Protein AF-0000000065790199 (afdb_homodimer)

Solvent-accessible surface area (backbone atoms only — not comparable to full-atom values): 12078 Å² total; per-residue (Å²): 129,75,74,82,76,58,43,48,29,34,40,36,38,31,36,42,39,88,65,85,59,29,65,57,36,43,66,73,31,39,67,58,31,49,60,68,44,41,62,39,41,74,71,59,31,42,31,28,31,32,42,24,28,78,48,59,64,80,76,82,53,80,63,51,73,46,28,37,37,37,30,30,56,42,58,62,87,40,52,64,60,51,52,52,52,52,63,67,30,41,44,43,72,59,47,22,39,27,73,92,65,46,43,78,43,34,27,33,42,73,42,35,52,52,112,129,78,75,82,78,59,42,47,29,35,41,36,39,32,36,42,40,88,64,85,60,27,66,55,36,43,64,72,31,39,67,57,31,50,59,69,46,43,63,40,42,75,70,58,31,42,32,28,32,30,43,24,28,78,49,59,63,80,78,79,55,80,62,51,73,48,30,36,39,36,30,31,54,42,57,62,87,40,54,66,59,51,52,52,50,52,61,68,29,41,45,42,72,60,47,22,40,27,73,91,65,45,44,77,43,35,29,32,41,74,43,36,52,53,112

Nearest PDB structures (foldseek):
  1mwq-assembly1_A  TM=8.331E-01  e=2.664E-06  Haemophilus influenzae
  5zeb-assembly1_f  TM=5.127E-01  e=4.904E-03  Mycolicibacterium smegmatis MC2 155
  8oz4-assembly1_A  TM=5.497E-01  e=1.487E-02  Populus tremula
  3bf4-assembly1_B  TM=5.065E-01  e=8.348E-02  Cupriavidus pinatubonensis JMP134
  6v55-assembly1_A  TM=3.924E-01  e=8.348E-02  Danio rerio

Structure (mmCIF, N/CA/C/O backbone):
data_AF-0000000065790199-model_v1
#
loop_
_entity.id
_entity.type
_entity.pdbx_description
1 polymer 'Xenovulene A biosynthesis cluster protein asL2'
#
loop_
_atom_site.group_PDB
_atom_site.id
_atom_site.type_symbol
_atom_site.label_atom_id
_atom_site.label_alt_id
_atom_site.label_comp_id
_atom_site.label_asym_id
_atom_site.label_entity_id
_atom_site.label_seq_id
_atom_site.pdbx_PDB_ins_code
_atom_site.Cartn_x
_atom_site.Cartn_y
_atom_site.Cartn_z
_atom_site.occupancy
_atom_site.B_iso_or_equiv
_atom_site.auth_seq_id
_atom_site.auth_comp_id
_atom_site.auth_asym_id
_atom_site.auth_atom_id
_atom_site.pdbx_PDB_model_num
ATOM 1 N N . MET A 1 1 ? -15.109 -25.469 3.059 1 30.53 1 MET A N 1
ATOM 2 C CA . MET A 1 1 ? -14.844 -24.156 3.664 1 30.53 1 MET A CA 1
ATOM 3 C C . MET A 1 1 ? -14.445 -23.141 2.605 1 30.53 1 MET A C 1
ATOM 5 O O . MET A 1 1 ? -13.609 -23.422 1.741 1 30.53 1 MET A O 1
ATOM 9 N N . ALA A 1 2 ? -15.219 -22.203 2.295 1 40.34 2 ALA A N 1
ATOM 10 C CA . ALA A 1 2 ? -15.094 -21.297 1.149 1 40.34 2 ALA A CA 1
ATOM 11 C C . ALA A 1 2 ? -13.75 -20.578 1.159 1 40.34 2 ALA A C 1
ATOM 13 O O . ALA A 1 2 ? -13.188 -20.328 2.225 1 40.34 2 ALA A O 1
ATOM 14 N N . ALA A 1 3 ? -12.938 -20.703 0.208 1 45.53 3 ALA A N 1
ATOM 15 C CA . ALA A 1 3 ? -11.648 -20.016 0.098 1 45.53 3 ALA A CA 1
ATOM 16 C C . ALA A 1 3 ? -11.734 -18.594 0.649 1 45.53 3 ALA A C 1
ATOM 18 O O . ALA A 1 3 ? -12.719 -17.891 0.406 1 45.53 3 ALA A O 1
ATOM 19 N N . PRO A 1 4 ? -11.164 -18.312 1.847 1 51.03 4 PRO A N 1
ATOM 20 C CA . PRO A 1 4 ? -11.297 -16.984 2.463 1 51.03 4 PRO A CA 1
ATOM 21 C C . PRO A 1 4 ? -11.242 -15.852 1.441 1 51.03 4 PRO A C 1
ATOM 23 O O . PRO A 1 4 ? -10.43 -15.883 0.516 1 51.03 4 PRO A O 1
ATOM 26 N N . SER A 1 5 ? -12.406 -15.203 1.241 1 68 5 SER A N 1
ATOM 27 C CA . SER A 1 5 ? -12.656 -14.148 0.258 1 68 5 SER A CA 1
ATOM 28 C C . SER A 1 5 ? -11.672 -12.992 0.422 1 68 5 SER A C 1
ATOM 30 O O . SER A 1 5 ? -11.461 -12.508 1.535 1 68 5 SER A O 1
ATOM 32 N N . LEU A 1 6 ? -10.68 -12.805 -0.503 1 87.88 6 LEU A N 1
ATOM 33 C CA . LEU A 1 6 ? -9.789 -11.648 -0.542 1 87.88 6 LEU A CA 1
ATOM 34 C C . LEU A 1 6 ? -10.57 -10.352 -0.466 1 87.88 6 LEU A C 1
ATOM 36 O O . LEU A 1 6 ? -11.641 -10.227 -1.072 1 87.88 6 LEU A O 1
ATOM 40 N N . GLU A 1 7 ? -10.234 -9.562 0.46 1 93.12 7 GLU A N 1
ATOM 41 C CA . GLU A 1 7 ? -10.906 -8.273 0.658 1 93.12 7 GLU A CA 1
ATOM 42 C C . GLU A 1 7 ? -10.547 -7.289 -0.45 1 93.12 7 GLU A C 1
ATOM 44 O O . GLU A 1 7 ? -9.367 -7.105 -0.767 1 93.12 7 GLU A O 1
ATOM 49 N N . SER A 1 8 ? -11.57 -6.672 -1.016 1 93.88 8 SER A N 1
ATOM 50 C CA . SER A 1 8 ? -11.359 -5.664 -2.047 1 93.88 8 SER A CA 1
ATOM 51 C C . SER A 1 8 ? -10.883 -4.348 -1.443 1 93.88 8 SER A C 1
ATOM 53 O O . SER A 1 8 ? -11.508 -3.812 -0.529 1 93.88 8 SER A O 1
ATOM 55 N N . ASN A 1 9 ? -9.727 -3.822 -2.023 1 95.94 9 ASN A N 1
ATOM 56 C CA . ASN A 1 9 ? -9.141 -2.6 -1.485 1 95.94 9 ASN A CA 1
ATOM 57 C C . ASN A 1 9 ? -8.641 -1.685 -2.598 1 95.94 9 ASN A C 1
ATOM 59 O O . ASN A 1 9 ? -8.367 -2.143 -3.709 1 95.94 9 ASN A O 1
ATOM 63 N N . TRP A 1 10 ? -8.594 -0.421 -2.266 1 96.31 10 TRP A N 1
ATOM 64 C CA . TRP A 1 10 ? -7.867 0.569 -3.053 1 96.31 10 TRP A CA 1
ATOM 65 C C . TRP A 1 10 ? -6.613 1.034 -2.318 1 96.31 10 TRP A C 1
ATOM 67 O O . TRP A 1 10 ? -6.684 1.442 -1.156 1 96.31 10 TRP A O 1
ATOM 77 N N . LEU A 1 11 ? -5.496 0.913 -2.973 1 97.62 11 LEU A N 1
ATOM 78 C CA . LEU A 1 11 ? -4.281 1.596 -2.537 1 97.62 11 LEU A CA 1
ATOM 79 C C . LEU A 1 11 ? -4.211 3.004 -3.121 1 97.62 11 LEU A C 1
ATOM 81 O O . LEU A 1 11 ? -4.227 3.174 -4.344 1 97.62 11 LEU A O 1
ATOM 85 N N . VAL A 1 12 ? -4.105 3.965 -2.242 1 97.62 12 VAL A N 1
ATOM 86 C CA . VAL A 1 12 ? -4.031 5.352 -2.693 1 97.62 12 VAL A CA 1
ATOM 87 C C . VAL A 1 12 ? -2.693 5.957 -2.271 1 97.62 12 VAL A C 1
ATOM 89 O O . VAL A 1 12 ? -2.309 5.875 -1.103 1 97.62 12 VAL A O 1
ATOM 92 N N . GLN A 1 13 ? -1.977 6.473 -3.217 1 98.62 13 GLN A N 1
ATOM 93 C CA . GLN A 1 13 ? -0.748 7.227 -2.994 1 98.62 13 GLN A CA 1
ATOM 94 C C . GLN A 1 13 ? -0.843 8.625 -3.6 1 98.62 13 GLN A C 1
ATOM 96 O O . GLN A 1 13 ? -1.146 8.773 -4.785 1 98.62 13 GLN A O 1
ATOM 101 N N . ILE A 1 14 ? -0.54 9.617 -2.779 1 98.62 14 ILE A N 1
ATOM 102 C CA . ILE A 1 14 ? -0.652 11 -3.225 1 98.62 14 ILE A CA 1
ATOM 103 C C . ILE A 1 14 ? 0.624 11.766 -2.867 1 98.62 14 ILE A C 1
ATOM 105 O O . ILE A 1 14 ? 0.942 11.938 -1.688 1 98.62 14 ILE A O 1
ATOM 109 N N . PRO A 1 15 ? 1.309 12.25 -3.857 1 98.56 15 PRO A N 1
ATOM 110 C CA . PRO A 1 15 ? 2.479 13.07 -3.543 1 98.56 15 PRO A CA 1
ATOM 111 C C . PRO A 1 15 ? 2.104 14.469 -3.043 1 98.56 15 PRO A C 1
ATOM 113 O O . PRO A 1 15 ? 0.981 14.922 -3.27 1 98.56 15 PRO A O 1
ATOM 116 N N . ASN A 1 16 ? 3.002 15 -2.393 1 98.56 16 ASN A N 1
ATOM 117 C CA . ASN A 1 16 ? 2.857 16.406 -2.035 1 98.56 16 ASN A CA 1
ATOM 118 C C . ASN A 1 16 ? 2.955 17.312 -3.264 1 98.56 16 ASN A C 1
ATOM 120 O O . ASN A 1 16 ? 3.609 16.953 -4.246 1 98.56 16 ASN A O 1
ATOM 124 N N . GLN A 1 17 ? 2.332 18.469 -3.117 1 97.75 17 GLN A N 1
ATOM 125 C CA . GLN A 1 17 ? 2.637 19.531 -4.062 1 97.75 17 GLN A CA 1
ATOM 126 C C . GLN A 1 17 ? 4.09 19.984 -3.939 1 97.75 17 GLN A C 1
ATOM 128 O O . GLN A 1 17 ? 4.789 19.594 -3.002 1 97.75 17 GLN A O 1
ATOM 133 N N . SER A 1 18 ? 4.484 20.703 -5 1 95 18 SER A N 1
ATOM 134 C CA . SER A 1 18 ? 5.812 21.297 -4.953 1 95 18 SER A CA 1
ATOM 135 C C . SER A 1 18 ? 5.77 22.703 -4.336 1 95 18 SER A C 1
ATOM 137 O O . SER A 1 18 ? 4.734 23.359 -4.371 1 95 18 SER A O 1
ATOM 139 N N . GLY A 1 19 ? 6.883 23.047 -3.627 1 93.69 19 GLY A N 1
ATOM 140 C CA . GLY A 1 19 ? 6.984 24.422 -3.139 1 93.69 19 GLY A CA 1
ATOM 141 C C . GLY A 1 19 ? 7.297 24.5 -1.656 1 93.69 19 GLY A C 1
ATOM 142 O O . GLY A 1 19 ? 7.102 23.531 -0.92 1 93.69 19 GLY A O 1
ATOM 143 N N . SER A 1 20 ? 7.605 25.641 -1.24 1 94.19 20 SER A N 1
ATOM 144 C CA . SER A 1 20 ? 8.055 25.859 0.132 1 94.19 20 SER A CA 1
ATOM 145 C C . SER A 1 20 ? 6.867 25.953 1.089 1 94.19 20 SER A C 1
ATOM 147 O O . SER A 1 20 ? 7.035 25.828 2.305 1 94.19 20 SER A O 1
ATOM 149 N N . HIS A 1 21 ? 5.672 26.094 0.528 1 95.88 21 HIS A N 1
ATOM 150 C CA . HIS A 1 21 ? 4.488 26.281 1.36 1 95.88 21 HIS A CA 1
ATOM 151 C C . HIS A 1 21 ? 3.996 24.953 1.923 1 95.88 21 HIS A C 1
ATOM 153 O O . HIS A 1 21 ? 3.219 24.938 2.881 1 95.88 21 HIS A O 1
ATOM 159 N N . VAL A 1 22 ? 4.371 23.859 1.379 1 97.12 22 VAL A N 1
ATOM 160 C CA . VAL A 1 22 ? 3.754 22.562 1.616 1 97.12 22 VAL A CA 1
ATOM 161 C C . VAL A 1 22 ? 3.967 22.141 3.07 1 97.12 22 VAL A C 1
ATOM 163 O O . VAL A 1 22 ? 3.031 21.703 3.738 1 97.12 22 VAL A O 1
ATOM 166 N N . ALA A 1 23 ? 5.148 22.297 3.5 1 94.75 23 ALA A N 1
ATOM 167 C CA . ALA A 1 23 ? 5.449 21.891 4.871 1 94.75 23 ALA A CA 1
ATOM 168 C C . ALA A 1 23 ? 4.559 22.625 5.867 1 94.75 23 ALA A C 1
ATOM 170 O O . ALA A 1 23 ? 3.992 22.016 6.773 1 94.75 23 ALA A O 1
ATOM 171 N N . GLN A 1 24 ? 4.434 23.906 5.727 1 97 24 GLN A N 1
ATOM 172 C CA . GLN A 1 24 ? 3.6 24.703 6.625 1 97 24 GLN A CA 1
ATOM 173 C C . GLN A 1 24 ? 2.123 24.359 6.449 1 97 24 GLN A C 1
ATOM 175 O O . GLN A 1 24 ? 1.381 24.266 7.43 1 97 24 GLN A O 1
ATOM 180 N N . ALA A 1 25 ? 1.668 24.188 5.199 1 97.94 25 ALA A N 1
ATOM 181 C CA . ALA A 1 25 ? 0.282 23.797 4.945 1 97.94 25 ALA A CA 1
ATOM 182 C C . ALA A 1 25 ? -0.056 22.484 5.633 1 97.94 25 ALA A C 1
ATOM 184 O O . ALA A 1 25 ? -1.157 22.312 6.164 1 97.94 25 ALA A O 1
ATOM 185 N N . ARG A 1 26 ? 0.876 21.547 5.562 1 97.88 26 ARG A N 1
ATOM 186 C CA . ARG A 1 26 ? 0.681 20.25 6.219 1 97.88 26 ARG A CA 1
ATOM 187 C C . ARG A 1 26 ? 0.521 20.422 7.723 1 97.88 26 ARG A C 1
ATOM 189 O O . ARG A 1 26 ? -0.382 19.844 8.328 1 97.88 26 ARG A O 1
ATOM 196 N N . LYS A 1 27 ? 1.409 21.172 8.289 1 96.62 27 LYS A N 1
ATOM 197 C CA . LYS A 1 27 ? 1.329 21.438 9.719 1 96.62 27 LYS A CA 1
ATOM 198 C C . LYS A 1 27 ? 0.001 22.094 10.086 1 96.62 27 LYS A C 1
ATOM 200 O O . LYS A 1 27 ? -0.654 21.672 11.047 1 96.62 27 LYS A O 1
ATOM 205 N N . ASP A 1 28 ? -0.411 23.031 9.336 1 98.19 28 ASP A N 1
ATOM 206 C CA . ASP A 1 28 ? -1.591 23.844 9.641 1 98.19 28 ASP A CA 1
ATOM 207 C C . ASP A 1 28 ? -2.869 23.016 9.484 1 98.19 28 ASP A C 1
ATOM 209 O O . ASP A 1 28 ? -3.854 23.25 10.188 1 98.19 28 ASP A O 1
ATOM 213 N N . SER A 1 29 ? -2.889 22.141 8.539 1 98.5 29 SER A N 1
ATOM 214 C CA . SER A 1 29 ? -4.125 21.422 8.219 1 98.5 29 SER A CA 1
ATOM 215 C C . SER A 1 29 ? -4.129 20.031 8.828 1 98.5 29 SER A C 1
ATOM 217 O O . SER A 1 29 ? -5.098 19.281 8.664 1 98.5 29 SER A O 1
ATOM 219 N N . PHE A 1 30 ? -3.131 19.672 9.516 1 97.94 30 PHE A N 1
ATOM 220 C CA . PHE A 1 30 ? -2.947 18.312 9.984 1 97.94 30 PHE A CA 1
ATOM 221 C C . PHE A 1 30 ? -4.082 17.906 10.914 1 97.94 30 PHE A C 1
ATOM 223 O O . PHE A 1 30 ? -4.672 16.828 10.75 1 97.94 30 PHE A O 1
ATOM 230 N N . ALA A 1 31 ? -4.367 18.703 11.898 1 98 31 ALA A N 1
ATOM 231 C CA . ALA A 1 31 ? -5.41 18.359 12.859 1 98 31 ALA A CA 1
ATOM 232 C C . ALA A 1 31 ? -6.75 18.141 12.156 1 98 31 ALA A C 1
ATOM 234 O O . ALA A 1 31 ? -7.48 17.203 12.469 1 98 31 ALA A O 1
ATOM 235 N N . GLU A 1 32 ? -7.102 19.016 11.258 1 98.25 32 GLU A N 1
ATOM 236 C CA . GLU A 1 32 ? -8.344 18.875 10.508 1 98.25 32 GLU A CA 1
ATOM 237 C C . GLU A 1 32 ? -8.328 17.625 9.633 1 98.25 32 GLU A C 1
ATOM 239 O O . GLU A 1 32 ? -9.344 16.938 9.492 1 98.25 32 GLU A O 1
ATOM 244 N N . HIS A 1 33 ? -7.219 17.391 9 1 98.12 33 HIS A N 1
ATOM 245 C CA . HIS A 1 33 ? -7.027 16.172 8.211 1 98.12 33 HIS A CA 1
ATOM 246 C C . HIS A 1 33 ? -7.27 14.93 9.055 1 98.12 33 HIS A C 1
ATOM 248 O O . HIS A 1 33 ? -8.016 14.031 8.641 1 98.12 33 HIS A O 1
ATOM 254 N N . MET A 1 34 ? -6.711 14.914 10.18 1 97.25 34 MET A N 1
ATOM 255 C CA . MET A 1 34 ? -6.844 13.75 11.055 1 97.25 34 MET A CA 1
ATOM 256 C C . MET A 1 34 ? -8.289 13.578 11.516 1 97.25 34 MET A C 1
ATOM 258 O O . MET A 1 34 ? -8.812 12.461 11.516 1 97.25 34 MET A O 1
ATOM 262 N N . SER A 1 35 ? -8.883 14.695 11.898 1 97.5 35 SER A N 1
ATOM 263 C CA . SER A 1 35 ? -10.289 14.656 12.305 1 97.5 35 SER A CA 1
ATOM 264 C C . SER A 1 35 ? -11.18 14.164 11.172 1 97.5 35 SER A C 1
ATOM 266 O O . SER A 1 35 ? -12.102 13.375 11.391 1 97.5 35 SER A O 1
ATOM 268 N N . TYR A 1 36 ? -10.898 14.641 10 1 97.06 36 TYR A N 1
ATOM 269 C CA . TYR A 1 36 ? -11.664 14.266 8.82 1 97.06 36 TYR A CA 1
ATOM 270 C C . TYR A 1 36 ? -11.547 12.766 8.547 1 97.06 36 TYR A C 1
ATOM 272 O O . TYR A 1 36 ? -12.508 12.141 8.086 1 97.06 36 TYR A O 1
ATOM 280 N N . ASN A 1 37 ? -10.367 12.133 8.828 1 96.75 37 ASN A N 1
ATOM 281 C CA . ASN A 1 37 ? -10.086 10.727 8.539 1 96.75 37 ASN A CA 1
ATOM 282 C C . ASN A 1 37 ? -10.617 9.812 9.641 1 96.75 37 ASN A C 1
ATOM 284 O O . ASN A 1 37 ? -10.859 8.633 9.406 1 96.75 37 ASN A O 1
ATOM 288 N N . LYS A 1 38 ? -10.828 10.359 10.773 1 96.38 38 LYS A N 1
ATOM 289 C CA . LYS A 1 38 ? -11.078 9.586 11.984 1 96.38 38 LYS A CA 1
ATOM 290 C C . LYS A 1 38 ? -12.305 8.688 11.82 1 96.38 38 LYS A C 1
ATOM 292 O O . LYS A 1 38 ? -12.266 7.504 12.164 1 96.38 38 LYS A O 1
ATOM 297 N N . THR A 1 39 ? -13.359 9.172 11.344 1 93.31 39 THR A N 1
ATOM 298 C CA . THR A 1 39 ? -14.602 8.422 11.211 1 93.31 39 THR A CA 1
ATOM 299 C C . THR A 1 39 ? -14.414 7.215 10.297 1 93.31 39 THR A C 1
ATOM 301 O O . THR A 1 39 ? -14.945 6.137 10.562 1 93.31 39 THR A O 1
ATOM 304 N N . HIS A 1 40 ? -13.633 7.387 9.234 1 94 40 HIS A N 1
ATOM 305 C CA . HIS A 1 40 ? -13.406 6.301 8.281 1 94 40 HIS A CA 1
ATOM 306 C C . HIS A 1 40 ? -12.445 5.262 8.859 1 94 40 HIS A C 1
ATOM 308 O O . HIS A 1 40 ? -12.586 4.066 8.578 1 94 40 HIS A O 1
ATOM 314 N N . ILE A 1 41 ? -11.539 5.746 9.648 1 95.94 41 ILE A N 1
ATOM 315 C CA . ILE A 1 41 ? -10.625 4.84 10.336 1 95.94 41 ILE A CA 1
ATOM 316 C C . ILE A 1 41 ? -11.391 4.016 11.367 1 95.94 41 ILE A C 1
ATOM 318 O O . ILE A 1 41 ? -11.281 2.787 11.398 1 95.94 41 ILE A O 1
ATOM 322 N N . GLU A 1 42 ? -12.211 4.652 12.141 1 95.81 42 GLU A N 1
ATOM 323 C CA . GLU A 1 42 ? -12.961 3.979 13.195 1 95.81 42 GLU A CA 1
ATOM 324 C C . GLU A 1 42 ? -13.992 3.018 12.609 1 95.81 42 GLU A C 1
ATOM 326 O O . GLU A 1 42 ? -14.281 1.971 13.195 1 95.81 42 GLU A O 1
ATOM 331 N N . ALA A 1 43 ? -14.531 3.322 11.469 1 93.69 43 ALA A N 1
ATOM 332 C CA . ALA A 1 43 ? -15.531 2.49 10.805 1 93.69 43 ALA A CA 1
ATOM 333 C C . ALA A 1 43 ? -14.883 1.293 10.117 1 93.69 43 ALA A C 1
ATOM 335 O O . ALA A 1 43 ? -15.578 0.395 9.633 1 93.69 43 A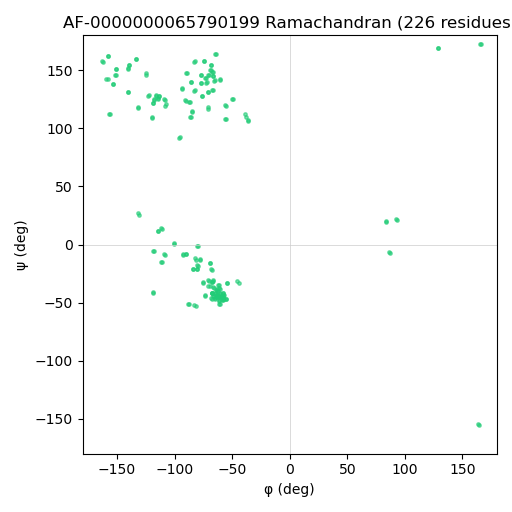LA A O 1
ATOM 336 N N . GLY A 1 44 ? -13.562 1.308 9.977 1 93.62 44 GLY A N 1
ATOM 337 C CA . GLY A 1 44 ? -12.859 0.212 9.328 1 93.62 44 GLY A CA 1
ATOM 338 C C . GLY A 1 44 ? -12.844 0.325 7.816 1 93.62 44 GLY A C 1
ATOM 339 O O . GLY A 1 44 ? -12.711 -0.68 7.113 1 93.62 44 G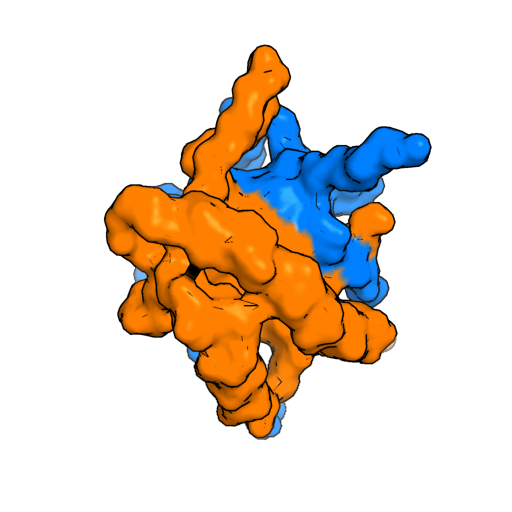LY A O 1
ATOM 340 N N . ARG A 1 45 ? -13.07 1.462 7.316 1 93.44 45 ARG A N 1
ATOM 341 C CA . ARG A 1 45 ? -13.031 1.697 5.875 1 93.44 45 ARG A CA 1
ATOM 342 C C . ARG A 1 45 ? -11.625 2.047 5.41 1 93.44 45 ARG A C 1
ATOM 344 O O . ARG A 1 45 ? -11.148 1.511 4.41 1 93.44 45 ARG A O 1
ATOM 351 N N . MET A 1 46 ? -11 3.031 6.074 1 95.62 46 MET A N 1
ATOM 352 C CA . MET A 1 46 ? -9.578 3.301 5.875 1 95.62 46 MET A CA 1
ATOM 353 C C . MET A 1 46 ? -8.727 2.426 6.785 1 95.62 46 MET A C 1
ATOM 355 O O . MET A 1 46 ? -8.656 2.66 7.996 1 95.62 46 MET A O 1
ATOM 359 N N . VAL A 1 47 ? -8.055 1.494 6.227 1 97.5 47 VAL A N 1
ATOM 360 C CA . VAL A 1 47 ? -7.535 0.413 7.059 1 97.5 47 VAL A CA 1
ATOM 361 C C . VAL A 1 47 ? -6.02 0.541 7.188 1 97.5 47 VAL A C 1
ATOM 363 O O . VAL A 1 47 ? -5.398 -0.146 8.008 1 97.5 47 VAL A O 1
ATOM 366 N N . LEU A 1 48 ? -5.383 1.379 6.484 1 98 48 LEU A N 1
ATOM 367 C CA . LEU A 1 48 ? -3.963 1.7 6.574 1 98 48 LEU A CA 1
ATOM 368 C C . LEU A 1 48 ? -3.695 3.121 6.094 1 98 48 LEU A C 1
ATOM 370 O O . LEU A 1 48 ? -4.258 3.557 5.086 1 98 48 LEU A O 1
ATOM 374 N N . ALA A 1 49 ? -2.852 3.789 6.816 1 98.12 49 ALA A N 1
ATOM 375 C CA . ALA A 1 49 ? -2.531 5.148 6.387 1 98.12 49 ALA A CA 1
ATOM 376 C C . ALA A 1 49 ? -1.249 5.645 7.047 1 98.12 49 ALA A C 1
ATOM 378 O O . ALA A 1 49 ? -0.863 5.156 8.117 1 98.12 49 ALA A O 1
ATOM 379 N N . GLY A 1 50 ? -0.625 6.609 6.426 1 97.81 50 GLY A N 1
ATOM 380 C CA . GLY A 1 50 ? 0.551 7.289 6.941 1 97.81 50 GLY A CA 1
ATOM 381 C C . GLY A 1 50 ? 1.273 8.117 5.895 1 97.81 50 GLY A C 1
ATOM 382 O O . GLY A 1 50 ? 0.907 8.094 4.715 1 97.81 50 GLY A O 1
ATOM 383 N N . PRO A 1 51 ? 2.195 8.828 6.344 1 97.88 51 PRO A N 1
ATOM 384 C CA . PRO A 1 51 ? 2.949 9.648 5.395 1 97.88 51 PRO A CA 1
ATOM 385 C C . PRO A 1 51 ? 3.963 8.836 4.586 1 97.88 51 PRO A C 1
ATOM 387 O O . PRO A 1 51 ? 4.586 7.914 5.117 1 97.88 51 PRO A O 1
ATOM 390 N N . LEU A 1 52 ? 4.074 9.133 3.301 1 98.12 52 LEU A N 1
ATOM 391 C CA . LEU A 1 52 ? 5.219 8.734 2.488 1 98.12 52 LEU A CA 1
ATOM 392 C C . LEU A 1 52 ? 6.449 9.57 2.842 1 98.12 52 LEU A C 1
ATOM 394 O O . LEU A 1 52 ? 6.34 10.773 3.092 1 98.12 52 LEU A O 1
ATOM 398 N N . VAL A 1 53 ? 7.605 8.906 2.807 1 96.25 53 VAL A N 1
ATOM 399 C CA . VAL A 1 53 ? 8.82 9.625 3.164 1 96.25 53 VAL A CA 1
ATOM 400 C C . VAL A 1 53 ? 9.914 9.344 2.133 1 96.25 53 VAL A C 1
ATOM 402 O O . VAL A 1 53 ? 9.836 8.367 1.39 1 96.25 53 VAL A O 1
ATOM 405 N N . GLU A 1 54 ? 10.844 10.219 2.121 1 95.12 54 GLU A N 1
ATOM 406 C CA . GLU A 1 54 ? 11.969 10.055 1.206 1 95.12 54 GLU A CA 1
ATOM 407 C C . GLU A 1 54 ? 12.828 8.852 1.588 1 95.12 54 GLU A C 1
ATOM 409 O O . GLU A 1 54 ? 13.328 8.141 0.717 1 95.12 54 GLU A O 1
ATOM 414 N N . ALA A 1 55 ? 13.016 8.742 2.869 1 92.31 55 ALA A N 1
ATOM 415 C CA . ALA A 1 55 ? 13.773 7.641 3.449 1 92.31 55 ALA A CA 1
ATOM 416 C C . ALA A 1 55 ? 13.281 7.32 4.859 1 92.31 55 ALA A C 1
ATOM 418 O O . ALA A 1 55 ? 12.758 8.195 5.555 1 92.31 55 ALA A O 1
ATOM 419 N N . LEU A 1 56 ? 13.461 6.012 5.199 1 91.38 56 LEU A N 1
ATOM 420 C CA . LEU A 1 56 ? 13.141 5.652 6.578 1 91.38 56 LEU A CA 1
ATOM 421 C C . LEU A 1 56 ? 14.125 6.305 7.547 1 91.38 56 LEU A C 1
ATOM 423 O O . LEU A 1 56 ? 15.312 6.441 7.238 1 91.38 56 LEU A O 1
ATOM 427 N N . PRO A 1 57 ? 13.617 6.613 8.719 1 86.31 57 PRO A N 1
ATOM 428 C CA . PRO A 1 57 ? 14.469 7.305 9.688 1 86.31 57 PRO A CA 1
ATOM 429 C C . PRO A 1 57 ? 15.625 6.438 10.188 1 86.31 57 PRO A C 1
ATOM 431 O O . PRO A 1 57 ? 15.453 5.23 10.391 1 86.31 57 PRO A O 1
ATOM 434 N N . GLN A 1 58 ? 16.953 6.895 10.258 1 79.88 58 GLN A N 1
ATOM 435 C CA . GLN A 1 58 ? 18.125 6.172 10.75 1 79.88 58 GLN A CA 1
ATOM 436 C C . GLN A 1 58 ? 18.75 6.879 11.945 1 79.88 58 GLN A C 1
ATOM 438 O O . GLN A 1 58 ? 19.266 6.23 12.859 1 79.88 58 GLN A O 1
ATOM 443 N N . ASP A 1 59 ? 18.891 7.957 12.062 1 73.62 59 ASP A N 1
ATOM 444 C CA . ASP A 1 59 ? 19.781 8.625 13.016 1 73.62 59 ASP A CA 1
ATOM 445 C C . ASP A 1 59 ? 19.031 9.742 13.758 1 73.62 59 ASP A C 1
ATOM 447 O O . ASP A 1 59 ? 19.656 10.695 14.227 1 73.62 59 ASP A O 1
ATOM 451 N N . GLY A 1 60 ? 17.828 9.547 13.836 1 73.94 60 GLY A N 1
ATOM 452 C CA . GLY A 1 60 ? 17.125 10.539 14.625 1 73.94 60 GLY A CA 1
ATOM 453 C C . GLY A 1 60 ? 16.719 11.766 13.82 1 73.94 60 GLY A C 1
ATOM 454 O O . GLY A 1 60 ? 16.234 12.75 14.383 1 73.94 60 GLY A O 1
ATOM 455 N N . GLN A 1 61 ? 17.141 11.875 12.586 1 80.56 61 GLN A N 1
ATOM 456 C CA . GLN A 1 61 ? 16.688 13 11.773 1 80.56 61 GLN A CA 1
ATOM 457 C C . GLN A 1 61 ? 15.219 12.828 11.375 1 80.56 61 GLN A C 1
ATOM 459 O O . GLN A 1 61 ? 14.773 11.711 11.094 1 80.56 61 GLN A O 1
ATOM 464 N N . PRO A 1 62 ? 14.586 14.008 11.461 1 84.31 62 PRO A N 1
ATOM 465 C CA . PRO A 1 62 ? 13.188 13.922 11.039 1 84.31 62 PRO A CA 1
ATOM 466 C C . PRO A 1 62 ? 13.031 13.484 9.586 1 84.31 62 PRO A C 1
ATOM 468 O O . PRO A 1 62 ? 13.836 13.875 8.734 1 84.31 62 PRO A O 1
ATOM 471 N N . PRO A 1 63 ? 12.07 12.719 9.359 1 89.75 63 PRO A N 1
ATOM 472 C CA . PRO A 1 63 ? 11.859 12.281 7.98 1 89.75 63 PRO A CA 1
ATOM 473 C C . PRO A 1 63 ? 11.344 13.398 7.078 1 89.75 63 PRO A C 1
ATOM 475 O O . PRO A 1 63 ? 10.656 14.305 7.547 1 89.75 63 PRO A O 1
ATOM 478 N N . VAL A 1 64 ? 11.766 13.336 5.879 1 93.38 64 VAL A N 1
ATOM 479 C CA . VAL A 1 64 ? 11.203 14.219 4.855 1 93.38 64 VAL A CA 1
ATOM 480 C C . VAL A 1 64 ? 9.938 13.594 4.277 1 93.38 64 VAL A C 1
ATOM 482 O O . VAL A 1 64 ? 9.992 12.57 3.596 1 93.38 64 VAL A O 1
ATOM 485 N N . ILE A 1 65 ? 8.836 14.266 4.512 1 96.69 65 ILE A N 1
ATOM 486 C CA . ILE A 1 65 ? 7.551 13.742 4.051 1 96.69 65 ILE A CA 1
ATOM 487 C C . ILE A 1 65 ? 7.336 14.117 2.586 1 96.69 65 ILE A C 1
ATOM 489 O O . ILE A 1 65 ? 7.48 15.281 2.209 1 96.69 65 ILE A O 1
ATOM 493 N N . THR A 1 66 ? 6.934 13.156 1.757 1 97.81 66 THR A N 1
ATOM 494 C CA . THR A 1 66 ? 6.812 13.391 0.322 1 97.81 66 THR A CA 1
ATOM 495 C C . THR A 1 66 ? 5.371 13.203 -0.139 1 97.81 66 THR A C 1
ATOM 497 O O . THR A 1 66 ? 5.047 13.453 -1.302 1 97.81 66 THR A O 1
ATOM 500 N N . GLY A 1 67 ? 4.473 12.758 0.712 1 98.25 67 GLY A N 1
ATOM 501 C CA . GLY A 1 67 ? 3.088 12.484 0.368 1 98.25 67 GLY A CA 1
ATOM 502 C C . GLY A 1 67 ? 2.369 11.648 1.408 1 98.25 67 GLY A C 1
ATOM 503 O O . GLY A 1 67 ? 2.668 11.742 2.602 1 98.25 67 GLY A O 1
ATOM 504 N N . SER A 1 68 ? 1.348 10.969 0.923 1 98.69 68 SER A N 1
ATOM 505 C CA . SER A 1 68 ? 0.535 10.141 1.807 1 98.69 68 SER A CA 1
ATOM 506 C C . SER A 1 68 ? 0.147 8.828 1.13 1 98.69 68 SER A C 1
ATOM 508 O O . SER A 1 68 ? 0.04 8.766 -0.096 1 98.69 68 SER A O 1
ATOM 510 N N . ILE A 1 69 ? -0.03 7.852 1.951 1 98.69 69 ILE A N 1
ATOM 511 C CA . ILE A 1 69 ? -0.546 6.559 1.52 1 98.69 69 ILE A CA 1
ATOM 512 C C . ILE A 1 69 ? -1.782 6.195 2.34 1 98.69 69 ILE A C 1
ATOM 514 O O . ILE A 1 69 ? -1.855 6.504 3.531 1 98.69 69 ILE A O 1
ATOM 518 N N . MET A 1 70 ? -2.723 5.527 1.743 1 98 70 MET A N 1
ATOM 519 C CA . MET A 1 70 ? -3.895 4.977 2.418 1 98 70 MET A CA 1
ATOM 520 C C . MET A 1 70 ? -4.398 3.729 1.702 1 98 70 MET A C 1
ATOM 522 O O . MET A 1 70 ? -4.285 3.619 0.48 1 98 70 MET A O 1
ATOM 526 N N . VAL A 1 71 ? -4.898 2.836 2.459 1 97.69 71 VAL A N 1
ATOM 527 C CA . VAL A 1 71 ? -5.641 1.695 1.934 1 97.69 71 VAL A CA 1
ATOM 528 C C . VAL A 1 71 ? -7.098 1.775 2.383 1 97.69 71 VAL A C 1
ATOM 530 O O . VAL A 1 71 ? -7.379 1.898 3.578 1 97.69 71 VAL A O 1
ATOM 533 N N . TRP A 1 72 ? -7.973 1.729 1.405 1 96 72 TRP A N 1
ATOM 534 C CA . TRP A 1 72 ? -9.406 1.802 1.643 1 96 72 TRP A CA 1
ATOM 535 C C . TRP A 1 72 ? -10.086 0.483 1.286 1 96 72 TRP A C 1
ATOM 537 O O . TRP A 1 72 ? -9.867 -0.064 0.203 1 96 72 TRP A O 1
ATOM 547 N N . LYS A 1 73 ? -10.836 0.054 2.287 1 93.06 73 LYS A N 1
ATOM 548 C CA . LYS A 1 73 ? -11.781 -1.012 1.961 1 93.06 73 LYS A CA 1
ATOM 549 C C . LYS A 1 73 ? -12.922 -0.488 1.102 1 93.06 73 LYS A C 1
ATOM 551 O O . LYS A 1 73 ? -13.633 0.441 1.498 1 93.06 73 LYS A O 1
ATOM 556 N N . ALA A 1 74 ? -13.07 -0.938 -0.072 1 80.25 74 ALA A N 1
ATOM 557 C CA . ALA A 1 74 ? -14.18 -0.475 -0.9 1 80.25 74 ALA A CA 1
ATOM 558 C C . ALA A 1 74 ? -14.5 -1.479 -2.004 1 80.25 74 ALA A C 1
ATOM 560 O O . ALA A 1 74 ? -13.602 -2.135 -2.533 1 80.25 74 ALA A O 1
ATOM 561 N N . THR A 1 75 ? -15.82 -1.504 -2.156 1 73.69 75 THR A N 1
ATOM 562 C CA . THR A 1 75 ? -16.281 -2.236 -3.332 1 73.69 75 THR A CA 1
ATOM 563 C C . THR A 1 75 ? -16.234 -1.349 -4.574 1 73.69 75 THR A C 1
ATOM 565 O O . THR A 1 75 ? -16.031 -0.135 -4.469 1 73.69 75 THR A O 1
ATOM 568 N N . ALA A 1 76 ? -16.156 -1.944 -5.762 1 68.56 76 ALA A N 1
ATOM 569 C CA . ALA A 1 76 ? -16.125 -1.227 -7.035 1 68.56 76 ALA A CA 1
ATOM 570 C C . ALA A 1 76 ? -17.156 -0.099 -7.059 1 68.56 76 ALA A C 1
ATOM 572 O O . ALA A 1 76 ? -16.891 0.976 -7.605 1 68.56 76 ALA A O 1
ATOM 573 N N . GLY A 1 77 ? -18.188 -0.257 -6.449 1 69.56 77 GLY A N 1
ATOM 574 C CA . GLY A 1 77 ? -19.25 0.736 -6.484 1 69.56 77 GLY A CA 1
ATOM 575 C C . GLY A 1 77 ? -19 1.916 -5.566 1 69.56 77 GLY A C 1
ATOM 576 O O . GLY A 1 77 ? -19.734 2.902 -5.594 1 69.56 77 GLY A O 1
ATOM 577 N N . GLU A 1 78 ? -17.891 1.842 -4.879 1 79.94 78 GLU A N 1
ATOM 578 C CA . GLU A 1 78 ? -17.688 2.885 -3.879 1 79.94 78 GLU A CA 1
ATOM 579 C C . GLU A 1 78 ? -16.531 3.811 -4.281 1 79.94 78 GLU A C 1
ATOM 581 O O . GLU A 1 78 ? -16.094 4.645 -3.49 1 79.94 78 GLU A O 1
ATOM 586 N N . ARG A 1 79 ? -16.078 3.756 -5.527 1 84.56 79 ARG A N 1
ATOM 587 C CA . ARG A 1 79 ? -14.953 4.562 -5.98 1 84.56 79 ARG A CA 1
ATOM 588 C C . ARG A 1 79 ? -15.312 6.047 -5.977 1 84.56 79 ARG A C 1
ATOM 590 O O . ARG A 1 79 ? -14.484 6.887 -5.613 1 84.56 79 ARG A O 1
ATOM 597 N N . GLU A 1 80 ? -16.516 6.359 -6.316 1 86.94 80 GLU A N 1
ATOM 598 C CA . GLU A 1 80 ? -16.953 7.75 -6.352 1 86.94 80 GLU A CA 1
ATOM 599 C C . GLU A 1 80 ? -16.906 8.375 -4.957 1 86.94 80 GLU A C 1
ATOM 601 O O . GLU A 1 80 ? -16.547 9.547 -4.805 1 86.94 80 GLU A O 1
ATOM 606 N N . MET A 1 81 ? -17.281 7.609 -3.99 1 87.62 81 MET A N 1
ATOM 607 C CA . MET A 1 81 ? -17.234 8.086 -2.609 1 87.62 81 MET A CA 1
ATOM 608 C C . MET A 1 81 ? -15.797 8.398 -2.197 1 87.62 81 MET A C 1
ATOM 610 O O . MET A 1 81 ? -15.547 9.406 -1.526 1 87.62 81 MET A O 1
ATOM 614 N N . LEU A 1 82 ? -14.883 7.574 -2.607 1 90.75 82 LEU A N 1
ATOM 615 C CA . LEU A 1 82 ? -13.469 7.797 -2.326 1 90.75 82 LEU A CA 1
ATOM 616 C C . LEU A 1 82 ? -12.984 9.086 -2.98 1 90.75 82 LEU A C 1
ATOM 618 O O . LEU A 1 82 ? -12.305 9.891 -2.342 1 90.75 82 LEU A O 1
ATOM 622 N N . ASP A 1 83 ? -13.375 9.297 -4.215 1 92.06 83 ASP A N 1
ATOM 623 C CA . ASP A 1 83 ? -12.953 10.492 -4.941 1 92.06 83 ASP A CA 1
ATOM 624 C C . ASP A 1 83 ? -13.453 11.758 -4.254 1 92.06 83 ASP A C 1
ATOM 626 O O . ASP A 1 83 ? -12.719 12.742 -4.137 1 92.06 83 ASP A O 1
ATOM 630 N N . LYS A 1 84 ? -14.672 11.688 -3.887 1 92.81 84 LYS A N 1
ATOM 631 C CA . LYS A 1 84 ? -15.234 12.828 -3.182 1 92.81 84 LYS A CA 1
ATOM 632 C C . LYS A 1 84 ? -14.516 13.07 -1.858 1 92.81 84 LYS A C 1
ATOM 634 O O . LYS A 1 84 ? -14.203 14.219 -1.517 1 92.81 84 LYS A O 1
ATOM 639 N N . TRP A 1 85 ? -14.281 12.016 -1.132 1 94.06 85 TRP A N 1
ATOM 640 C CA . TRP A 1 85 ? -13.562 12.125 0.133 1 94.06 85 TRP A CA 1
ATOM 641 C C . TRP A 1 85 ? -12.195 12.766 -0.076 1 94.06 85 TRP A C 1
ATOM 643 O O . TRP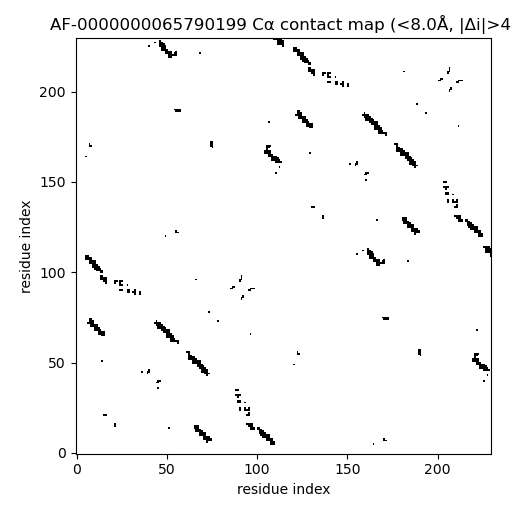 A 1 85 ? -11.797 13.656 0.68 1 94.06 85 TRP A O 1
ATOM 653 N N . LEU A 1 86 ? -11.516 12.344 -1.101 1 95.38 86 LEU A N 1
ATOM 654 C CA . LEU A 1 86 ? -10.18 12.844 -1.407 1 95.38 86 LEU A CA 1
ATOM 655 C C . LEU A 1 86 ? -10.227 14.336 -1.733 1 95.38 86 LEU A C 1
ATOM 657 O O . LEU A 1 86 ? -9.406 15.109 -1.229 1 95.38 86 LEU A O 1
ATOM 661 N N . SER A 1 87 ? -11.172 14.742 -2.537 1 95.88 87 SER A N 1
ATOM 662 C CA . SER A 1 87 ? -11.258 16.125 -2.982 1 95.88 87 SER A CA 1
ATOM 663 C C . SER A 1 87 ? -11.594 17.062 -1.823 1 95.88 87 SER A C 1
ATOM 665 O O . SER A 1 87 ? -11.141 18.203 -1.79 1 95.88 87 SER A O 1
ATOM 667 N N . ASP A 1 88 ? -12.336 16.531 -0.86 1 97.12 88 ASP A N 1
ATOM 668 C CA . ASP A 1 88 ? -12.812 17.344 0.252 1 97.12 88 ASP A CA 1
ATOM 669 C C . ASP A 1 88 ? -11.82 17.328 1.412 1 97.12 88 ASP A C 1
ATOM 671 O O . ASP A 1 88 ? -11.961 18.078 2.377 1 97.12 88 ASP A O 1
ATOM 675 N N . ASN A 1 89 ? -10.859 16.531 1.322 1 98.25 89 ASN A N 1
ATOM 676 C CA . ASN A 1 89 ? -9.93 16.375 2.438 1 98.25 89 ASN A CA 1
ATOM 677 C C . ASN A 1 89 ? -9.141 17.656 2.686 1 98.25 89 ASN A C 1
ATOM 679 O O . ASN A 1 89 ? -8.695 18.312 1.74 1 98.25 89 ASN A O 1
ATOM 683 N N . PRO A 1 90 ? -8.906 18 3.912 1 98.62 90 PRO A N 1
ATOM 684 C CA . PRO A 1 90 ? -8.148 19.203 4.254 1 98.62 90 PRO A CA 1
ATOM 685 C C . PRO A 1 90 ? -6.781 19.25 3.582 1 98.62 90 PRO A C 1
ATOM 687 O O . PRO A 1 90 ? -6.297 20.328 3.23 1 98.62 90 PRO A O 1
ATOM 690 N N . PHE A 1 91 ? -6.055 18.109 3.334 1 98.69 91 PHE A N 1
ATOM 691 C CA . PHE A 1 91 ? -4.758 18.094 2.664 1 98.69 91 PHE A CA 1
ATOM 692 C C . PHE A 1 91 ? -4.91 18.422 1.185 1 98.69 91 PHE A C 1
ATOM 694 O O . PHE A 1 91 ? -3.994 18.969 0.57 1 98.69 91 PHE A O 1
ATOM 701 N N . ALA A 1 92 ? -6.043 18.062 0.639 1 98.19 92 ALA A N 1
ATOM 702 C CA . ALA A 1 92 ? -6.309 18.422 -0.754 1 98.19 92 ALA A CA 1
ATOM 703 C C . ALA A 1 92 ? -6.625 19.906 -0.897 1 98.19 92 ALA A C 1
ATOM 705 O O . ALA A 1 92 ? -6.062 20.578 -1.758 1 98.19 92 ALA A O 1
ATOM 706 N N . THR A 1 93 ? -7.434 20.469 -0.037 1 98.06 93 THR A N 1
ATOM 707 C CA . THR A 1 93 ? -7.945 21.828 -0.171 1 98.06 93 THR A CA 1
ATOM 708 C C . THR A 1 93 ? -6.906 22.844 0.297 1 98.06 93 THR A C 1
ATOM 710 O O . THR A 1 93 ? -6.938 24 -0.113 1 98.06 93 THR A O 1
ATOM 713 N N . SER A 1 94 ? -5.949 22.453 1.105 1 98 94 SER A N 1
ATOM 714 C CA . SER A 1 94 ? -4.957 23.375 1.653 1 98 94 SER A CA 1
ATOM 715 C C . SER A 1 94 ? -3.709 23.422 0.776 1 98 94 SER A C 1
ATOM 717 O O . SER A 1 94 ? -2.783 24.188 1.051 1 98 94 SER A O 1
ATOM 719 N N . GLY A 1 95 ? -3.686 22.516 -0.176 1 97.25 95 GLY A N 1
ATOM 720 C CA . GLY A 1 95 ? -2.566 22.562 -1.105 1 97.25 95 GLY A CA 1
ATOM 721 C C . GLY A 1 95 ? -1.415 21.656 -0.687 1 97.25 95 GLY A C 1
ATOM 722 O O . GLY A 1 95 ? -0.271 21.891 -1.089 1 97.25 95 GLY A O 1
ATOM 723 N N . VAL A 1 96 ? -1.662 20.719 0.09 1 98.56 96 VAL A N 1
ATOM 724 C CA . VAL A 1 96 ? -0.638 19.75 0.484 1 98.56 96 VAL A CA 1
ATOM 725 C C . VAL A 1 96 ? -0.491 18.688 -0.594 1 98.56 96 VAL A C 1
ATOM 727 O O . VAL A 1 96 ? 0.608 18.453 -1.102 1 98.56 96 VAL A O 1
ATOM 730 N N . TRP A 1 97 ? -1.589 18.125 -0.936 1 98.62 97 TRP A N 1
ATOM 731 C CA . TRP A 1 97 ? -1.603 17 -1.863 1 98.62 97 TRP A CA 1
ATOM 732 C C . TRP A 1 97 ? -1.627 17.484 -3.309 1 98.62 97 TRP A C 1
ATOM 734 O O . TRP A 1 97 ? -2.312 18.453 -3.631 1 98.62 97 TRP A O 1
ATOM 744 N N . ASP A 1 98 ? -0.93 16.875 -4.152 1 98.31 98 ASP A N 1
ATOM 745 C CA . ASP A 1 98 ? -1.086 17.016 -5.598 1 98.31 98 ASP A CA 1
ATOM 746 C C . ASP A 1 98 ? -1.975 15.906 -6.164 1 98.31 98 ASP A C 1
ATOM 748 O O . ASP A 1 98 ? -1.479 14.867 -6.586 1 98.31 98 ASP A O 1
ATOM 752 N N . LEU A 1 99 ? -3.221 16.172 -6.246 1 97.44 99 LEU A N 1
ATOM 753 C CA . LEU A 1 99 ? -4.188 15.156 -6.66 1 97.44 99 LEU A CA 1
ATOM 754 C C . LEU A 1 99 ? -3.988 14.781 -8.125 1 97.44 99 LEU A C 1
ATOM 756 O O . LEU A 1 99 ? -4.445 13.727 -8.57 1 97.44 99 LEU A O 1
ATOM 760 N N . THR A 1 100 ? -3.359 15.656 -8.891 1 97.31 100 THR A N 1
ATOM 761 C CA . THR A 1 100 ? -3.154 15.375 -10.305 1 97.31 100 THR A CA 1
ATOM 762 C C . THR A 1 100 ? -2.154 14.234 -10.492 1 97.31 100 THR A C 1
ATOM 764 O O . THR A 1 100 ? -2.064 13.656 -11.578 1 97.31 100 THR A O 1
ATOM 767 N N . LYS A 1 101 ? -1.393 13.883 -9.477 1 97.81 101 LYS A N 1
ATOM 768 C CA . LYS A 1 101 ? -0.388 12.82 -9.555 1 97.81 101 LYS A CA 1
ATOM 769 C C . LYS A 1 101 ? -0.761 11.648 -8.656 1 97.81 101 LYS A C 1
ATOM 771 O O . LYS A 1 101 ? 0.063 10.766 -8.406 1 97.81 101 LYS A O 1
ATOM 776 N N . MET A 1 102 ? -1.902 11.633 -8.18 1 97.62 102 MET A N 1
ATOM 777 C CA . MET A 1 102 ? -2.365 10.562 -7.297 1 97.62 102 MET A CA 1
ATOM 778 C C . MET A 1 102 ? -2.453 9.234 -8.047 1 97.62 102 MET A C 1
ATOM 780 O O . MET A 1 102 ? -2.795 9.211 -9.234 1 97.62 102 MET A O 1
ATOM 784 N N . GLU A 1 103 ? -2.152 8.18 -7.371 1 96.69 103 GLU A N 1
ATOM 785 C CA . GLU A 1 103 ? -2.359 6.816 -7.863 1 96.69 103 GLU A CA 1
ATOM 786 C C . GLU A 1 103 ? -3.371 6.066 -7.004 1 96.69 103 GLU A C 1
ATOM 788 O O . GLU A 1 103 ? -3.26 6.051 -5.773 1 96.69 103 GLU A O 1
ATOM 793 N N . CYS A 1 104 ? -4.348 5.508 -7.652 1 95.5 104 CYS A N 1
ATOM 794 C CA . CYS A 1 104 ? -5.34 4.648 -7.016 1 95.5 104 CYS A CA 1
ATOM 795 C C . CYS A 1 104 ? -5.324 3.252 -7.625 1 95.5 104 CYS A C 1
ATOM 797 O O . CYS A 1 104 ? -5.801 3.051 -8.742 1 95.5 104 CYS A O 1
ATOM 799 N N . THR A 1 105 ? -4.867 2.277 -6.883 1 96.38 105 THR A N 1
ATOM 800 C CA . THR A 1 105 ? -4.613 0.939 -7.406 1 96.38 105 THR A CA 1
ATOM 801 C C . THR A 1 105 ? -5.473 -0.096 -6.691 1 96.38 105 THR A C 1
ATOM 803 O O . THR A 1 105 ? -5.406 -0.227 -5.465 1 96.38 105 THR A O 1
ATOM 806 N N . PRO A 1 106 ? -6.273 -0.799 -7.496 1 96.31 106 PRO A N 1
ATOM 807 C CA . PRO A 1 106 ? -7.062 -1.853 -6.855 1 96.31 106 PRO A CA 1
ATOM 808 C C . PRO A 1 106 ? -6.242 -3.102 -6.547 1 96.31 106 PRO A C 1
ATOM 810 O O . PRO A 1 106 ? -5.355 -3.469 -7.32 1 96.31 106 PRO A O 1
ATOM 813 N N . PHE A 1 107 ? -6.57 -3.766 -5.453 1 96.88 107 PHE A N 1
ATOM 814 C CA . PHE A 1 107 ? -5.941 -5.031 -5.098 1 96.88 107 PHE A CA 1
ATOM 815 C C . PHE A 1 107 ? -6.832 -5.832 -4.156 1 96.88 107 PHE A C 1
ATOM 817 O O . PHE A 1 107 ? -7.789 -5.301 -3.594 1 96.88 107 PHE A O 1
ATOM 824 N N . LEU A 1 108 ? -6.523 -7.043 -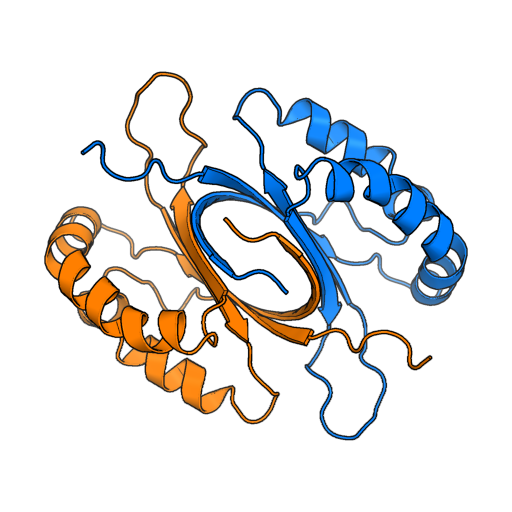4.098 1 96.12 108 LEU A N 1
ATOM 825 C CA . LEU A 1 108 ? -7.219 -7.949 -3.193 1 96.12 108 LEU A CA 1
ATOM 826 C C . LEU A 1 108 ? -6.324 -8.336 -2.021 1 96.12 108 LEU A C 1
ATOM 828 O O . LEU A 1 108 ? -5.266 -8.938 -2.215 1 96.12 108 LEU A O 1
ATOM 832 N N . CYS A 1 109 ? -6.781 -8.023 -0.82 1 97.12 109 CYS A N 1
ATOM 833 C CA . CYS A 1 109 ? -5.953 -8.188 0.37 1 97.12 109 CYS A CA 1
ATOM 834 C C . CYS A 1 109 ? -6.16 -9.562 0.991 1 97.12 109 CYS A C 1
ATOM 836 O O . CYS A 1 109 ? -7.285 -9.922 1.355 1 97.12 109 CYS A O 1
ATOM 838 N N . GLY A 1 110 ? -5.031 -10.281 1.137 1 96.19 110 GLY A N 1
ATOM 839 C CA . GLY A 1 110 ? -5.09 -11.602 1.749 1 96.19 110 GLY A CA 1
ATOM 840 C C . GLY A 1 110 ? -4.418 -11.656 3.107 1 96.19 110 GLY A C 1
ATOM 841 O O . GLY A 1 110 ? -4.609 -12.609 3.861 1 96.19 110 GLY A O 1
ATOM 842 N N . VAL A 1 111 ? -3.627 -10.648 3.406 1 96.25 111 VAL A N 1
ATOM 843 C CA . VAL A 1 111 ? -2.904 -10.516 4.668 1 96.25 111 VAL A CA 1
ATOM 844 C C . VAL A 1 111 ? -2.926 -9.055 5.121 1 96.25 111 VAL A C 1
ATOM 846 O O . VAL A 1 111 ? -2.627 -8.148 4.34 1 96.25 111 VAL A O 1
ATOM 849 N N . ARG A 1 112 ? -3.273 -8.836 6.34 1 97.12 112 ARG A N 1
ATOM 850 C CA . ARG A 1 112 ? -3.102 -7.535 6.98 1 97.12 112 ARG A CA 1
ATOM 851 C C . ARG A 1 112 ? -3.027 -7.68 8.5 1 97.12 112 ARG A C 1
ATOM 853 O O . ARG A 1 112 ? -4.027 -7.996 9.148 1 97.12 112 ARG A O 1
ATOM 860 N N . LYS A 1 113 ? -1.915 -7.414 9.023 1 96.38 113 LYS A N 1
ATOM 861 C CA . LYS A 1 113 ? -1.702 -7.473 10.469 1 96.38 113 LYS A CA 1
ATOM 862 C C . LYS A 1 113 ? -1.927 -6.105 11.109 1 96.38 113 LYS A C 1
ATOM 864 O O . LYS A 1 113 ? -1.435 -5.09 10.617 1 96.38 113 LYS A O 1
ATOM 869 N N . GLY A 1 114 ? -2.637 -6.129 12.164 1 95.06 114 GLY A N 1
ATOM 870 C CA . GLY A 1 114 ? -2.916 -4.871 12.836 1 95.06 114 GLY A CA 1
ATOM 871 C C . GLY A 1 114 ? -1.689 -4.25 13.477 1 95.06 114 GLY A C 1
ATOM 872 O O . GLY A 1 114 ? -0.741 -4.957 13.828 1 95.06 114 GLY A O 1
ATOM 873 N N . LEU A 1 115 ? -1.727 -2.979 13.531 1 91.38 115 LEU A N 1
ATOM 874 C CA . LEU A 1 115 ? -0.655 -2.217 14.164 1 91.38 115 LEU A CA 1
ATOM 875 C C . LEU A 1 115 ? -0.616 -2.475 15.672 1 91.38 115 LEU A C 1
ATOM 877 O O . LEU A 1 115 ? -1.66 -2.523 16.328 1 91.38 115 LEU A O 1
ATOM 881 N N . MET B 1 1 ? 3.174 11.461 27.375 1 30.05 1 MET B N 1
ATOM 882 C CA . MET B 1 1 ? 2.994 10.203 26.656 1 30.05 1 MET B CA 1
ATOM 883 C C . MET B 1 1 ? 3.564 10.297 25.25 1 30.05 1 MET B C 1
ATOM 885 O O . MET B 1 1 ? 3.334 11.273 24.547 1 30.05 1 MET B O 1
ATOM 889 N N . ALA B 1 2 ? 4.621 9.648 24.969 1 40.25 2 ALA B N 1
ATOM 890 C CA . ALA B 1 2 ? 5.426 9.82 23.766 1 40.25 2 ALA B CA 1
ATOM 891 C C . ALA B 1 2 ? 4.578 9.648 22.5 1 40.25 2 ALA B C 1
ATOM 893 O O . ALA B 1 2 ? 3.602 8.898 22.5 1 40.25 2 ALA B O 1
ATOM 894 N N . ALA B 1 3 ? 4.449 10.594 21.656 1 45.69 3 ALA B N 1
ATOM 895 C CA . ALA B 1 3 ? 3.717 10.5 20.391 1 45.69 3 ALA B CA 1
ATOM 896 C C . ALA B 1 3 ? 3.885 9.125 19.75 1 45.69 3 ALA B C 1
ATOM 898 O O . ALA B 1 3 ? 4.992 8.578 19.719 1 45.69 3 ALA B O 1
ATOM 899 N N . PRO B 1 4 ? 2.865 8.234 19.75 1 51.34 4 PRO B N 1
ATOM 900 C CA . PRO B 1 4 ? 2.998 6.875 19.219 1 51.34 4 PRO B CA 1
ATOM 901 C C . PRO B 1 4 ? 3.854 6.812 17.953 1 51.34 4 PRO B C 1
ATOM 903 O O . PRO B 1 4 ? 3.73 7.672 17.078 1 51.34 4 PRO B O 1
ATOM 906 N N . SER B 1 5 ? 5.035 6.176 18.109 1 67.62 5 SER B N 1
ATOM 907 C CA . SER B 1 5 ? 6.082 6.059 17.094 1 67.62 5 SER B CA 1
ATOM 908 C C . SER B 1 5 ? 5.547 5.43 15.82 1 67.62 5 SER B C 1
ATOM 910 O O . SER B 1 5 ? 4.875 4.395 15.859 1 67.62 5 SER B O 1
ATOM 912 N N . LEU B 1 6 ? 5.371 6.203 14.68 1 87.81 6 LEU B N 1
ATOM 913 C CA . LEU B 1 6 ? 5.02 5.688 13.367 1 87.81 6 LEU B CA 1
ATOM 914 C C . LEU B 1 6 ? 5.934 4.531 12.977 1 87.81 6 LEU B C 1
ATOM 916 O O . LEU B 1 6 ? 7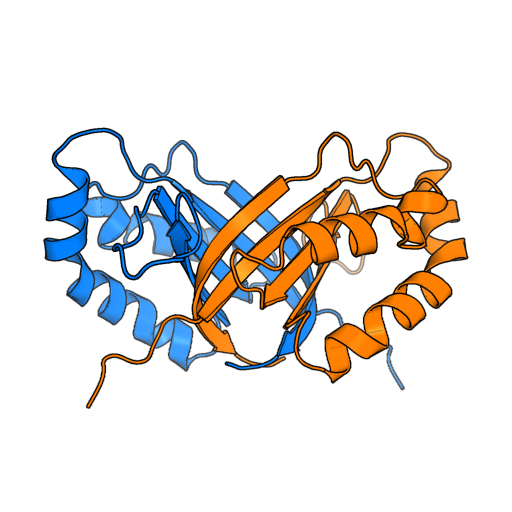.137 4.566 13.242 1 87.81 6 LEU B O 1
ATOM 920 N N . GLU B 1 7 ? 5.352 3.447 12.664 1 93.19 7 GLU B N 1
ATOM 921 C CA . GLU B 1 7 ? 6.098 2.256 12.266 1 93.19 7 GLU B CA 1
ATOM 922 C C . GLU B 1 7 ? 6.727 2.428 10.891 1 93.19 7 GLU B C 1
ATOM 924 O O . GLU B 1 7 ? 6.051 2.834 9.938 1 93.19 7 GLU B O 1
ATOM 929 N N . SER B 1 8 ? 8.008 2.113 10.805 1 94 8 SER B N 1
ATOM 930 C CA . SER B 1 8 ? 8.711 2.176 9.531 1 94 8 SER B CA 1
ATOM 931 C C . SER B 1 8 ? 8.352 0.992 8.641 1 94 8 SER B C 1
ATOM 933 O O . SER B 1 8 ? 8.453 -0.162 9.055 1 94 8 SER B O 1
ATOM 935 N N . ASN B 1 9 ? 7.93 1.338 7.363 1 96 9 ASN B N 1
ATOM 936 C CA . ASN B 1 9 ? 7.492 0.294 6.441 1 96 9 ASN B CA 1
ATOM 937 C C . ASN B 1 9 ? 7.992 0.555 5.023 1 96 9 ASN B C 1
ATOM 939 O O . ASN B 1 9 ? 8.305 1.692 4.672 1 96 9 ASN B O 1
ATOM 943 N N . TRP B 1 10 ? 8.109 -0.526 4.293 1 96.38 10 TRP B N 1
ATOM 944 C CA . TRP B 1 10 ? 8.266 -0.476 2.842 1 96.38 10 TRP B CA 1
ATOM 945 C C . TRP B 1 10 ? 7 -0.955 2.139 1 96.38 10 TRP B C 1
ATOM 947 O O . TRP B 1 10 ? 6.488 -2.039 2.436 1 96.38 10 TRP B O 1
ATOM 957 N N . LEU B 1 11 ? 6.477 -0.128 1.28 1 97.69 11 LEU B N 1
ATOM 958 C CA . LEU B 1 11 ? 5.473 -0.564 0.317 1 97.69 11 LEU B CA 1
ATOM 959 C C . LEU B 1 11 ? 6.133 -1.119 -0.942 1 97.69 11 LEU B C 1
ATOM 961 O O . LEU B 1 11 ? 6.891 -0.415 -1.612 1 97.69 11 LEU B O 1
ATOM 965 N N . VAL B 1 12 ? 5.801 -2.34 -1.249 1 97.69 12 VAL B N 1
ATOM 966 C CA . VAL B 1 12 ? 6.375 -2.967 -2.434 1 97.69 12 VAL B CA 1
ATOM 967 C C . VAL B 1 12 ? 5.266 -3.312 -3.426 1 97.69 12 VAL B C 1
ATOM 969 O O . VAL B 1 12 ? 4.27 -3.941 -3.059 1 97.69 12 VAL B O 1
ATOM 972 N N . GLN B 1 13 ? 5.391 -2.84 -4.613 1 98.62 13 GLN B N 1
ATOM 973 C CA . GLN B 1 13 ? 4.516 -3.18 -5.734 1 98.62 13 GLN B CA 1
ATOM 974 C C . GLN B 1 13 ? 5.316 -3.754 -6.898 1 98.62 13 GLN B C 1
ATOM 976 O O . GLN B 1 13 ? 6.273 -3.135 -7.367 1 98.62 13 GLN B O 1
ATOM 981 N N . ILE B 1 14 ? 4.879 -4.906 -7.371 1 98.62 14 ILE B N 1
ATOM 982 C CA . ILE B 1 14 ? 5.594 -5.586 -8.445 1 98.62 14 ILE B CA 1
ATOM 983 C C . ILE B 1 14 ? 4.605 -6.004 -9.539 1 98.62 14 ILE B C 1
ATOM 985 O O . ILE B 1 14 ? 3.727 -6.836 -9.297 1 98.62 14 ILE B O 1
ATOM 989 N N . PRO B 1 15 ? 4.781 -5.48 -10.711 1 98.56 15 PRO B N 1
ATOM 990 C CA . PRO B 1 15 ? 3.918 -5.945 -11.797 1 98.56 15 PRO B CA 1
ATOM 991 C C . PRO B 1 15 ? 4.289 -7.34 -12.297 1 98.56 15 PRO B C 1
ATOM 993 O O . PRO B 1 15 ? 5.41 -7.805 -12.062 1 98.56 15 PRO B O 1
ATOM 996 N N . ASN B 1 16 ? 3.363 -7.918 -12.883 1 98.56 16 ASN B N 1
ATOM 997 C CA . ASN B 1 16 ? 3.643 -9.164 -13.586 1 98.56 16 ASN B CA 1
ATOM 998 C C . ASN B 1 16 ? 4.516 -8.93 -14.82 1 98.56 16 ASN B C 1
ATOM 1000 O O . ASN B 1 16 ? 4.488 -7.844 -15.398 1 98.56 16 ASN B O 1
ATOM 1004 N N . GLN B 1 17 ? 5.219 -9.984 -15.172 1 97.75 17 GLN B N 1
ATOM 1005 C CA . GLN B 1 17 ? 5.812 -10 -16.5 1 97.75 17 GLN B CA 1
ATOM 1006 C C . GLN B 1 17 ? 4.738 -10 -17.594 1 97.75 17 GLN B C 1
ATOM 1008 O O . GLN B 1 17 ? 3.553 -10.18 -17.297 1 97.75 17 GLN B O 1
ATOM 1013 N N . SER B 1 18 ? 5.242 -9.664 -18.797 1 95.06 18 SER B N 1
ATOM 1014 C CA . SER B 1 18 ? 4.348 -9.75 -19.938 1 95.06 18 SER B CA 1
ATOM 1015 C C . SER B 1 18 ? 4.398 -11.141 -20.578 1 95.06 18 SER B C 1
ATOM 1017 O O . SER B 1 18 ? 5.398 -11.844 -20.453 1 95.06 18 SER B O 1
ATOM 1019 N N . GLY B 1 19 ? 3.219 -11.562 -21.125 1 93.75 19 GLY B N 1
ATOM 1020 C CA . GLY B 1 19 ? 3.223 -12.805 -21.891 1 93.75 19 GLY B CA 1
ATOM 1021 C C . GLY B 1 19 ? 2.15 -13.781 -21.438 1 93.75 19 GLY B C 1
ATOM 1022 O O . GLY B 1 19 ? 1.622 -13.664 -20.328 1 93.75 19 GLY B O 1
ATOM 1023 N N . SER B 1 20 ? 1.975 -14.758 -22.203 1 94.12 20 SER B N 1
ATOM 1024 C CA . SER B 1 20 ? 0.896 -15.711 -21.969 1 94.12 20 SER B CA 1
ATOM 1025 C C . SER B 1 20 ? 1.287 -16.75 -20.922 1 94.12 20 SER B C 1
ATOM 1027 O O . SER B 1 20 ? 0.426 -17.438 -20.375 1 94.12 20 SER B O 1
ATOM 1029 N N . HIS B 1 21 ? 2.568 -16.797 -20.578 1 95.88 21 HIS B N 1
ATOM 1030 C CA . HIS B 1 21 ? 3.053 -17.812 -19.656 1 95.88 21 HIS B CA 1
ATOM 1031 C C . HIS B 1 21 ? 2.762 -17.406 -18.203 1 95.88 21 HIS B C 1
ATOM 1033 O O . HIS B 1 21 ? 2.805 -18.25 -17.312 1 95.88 21 HIS B O 1
ATOM 1039 N N . VAL B 1 22 ? 2.496 -16.188 -17.938 1 97.19 22 VAL B N 1
ATOM 1040 C CA . VAL B 1 22 ? 2.49 -15.617 -16.594 1 97.19 22 VAL B CA 1
ATOM 1041 C C . VAL B 1 22 ? 1.377 -16.25 -15.766 1 97.19 22 VAL B C 1
ATOM 1043 O O . VAL B 1 22 ? 1.594 -16.641 -14.617 1 97.19 22 VAL B O 1
ATOM 1046 N N . ALA B 1 23 ? 0.253 -16.328 -16.344 1 94.81 23 ALA B N 1
ATOM 1047 C CA . ALA B 1 23 ? -0.878 -16.906 -15.609 1 94.81 23 ALA B CA 1
ATOM 1048 C C . ALA B 1 23 ? -0.571 -18.312 -15.141 1 94.81 23 ALA B C 1
ATOM 1050 O O . ALA B 1 23 ? -0.819 -18.656 -13.977 1 94.81 23 ALA B O 1
ATOM 1051 N N . GLN B 1 24 ? -0.05 -19.125 -16 1 97 24 GLN B N 1
ATOM 1052 C CA . GLN B 1 24 ? 0.286 -20.5 -15.648 1 97 24 GLN B CA 1
ATOM 1053 C C . GLN B 1 24 ? 1.437 -20.547 -14.641 1 97 24 GLN B C 1
ATOM 1055 O O . GLN B 1 24 ? 1.424 -21.344 -13.711 1 97 24 GLN B O 1
ATOM 1060 N N . ALA B 1 25 ? 2.465 -19.703 -14.844 1 98 25 ALA B N 1
ATOM 1061 C CA . ALA B 1 25 ? 3.58 -19.641 -13.898 1 98 25 ALA B CA 1
ATOM 1062 C C . ALA B 1 25 ? 3.092 -19.297 -12.5 1 98 25 ALA B C 1
ATOM 1064 O O . ALA B 1 25 ? 3.596 -19.844 -11.508 1 98 25 ALA B O 1
ATOM 1065 N N . ARG B 1 26 ? 2.162 -18.359 -12.422 1 97.88 26 ARG B N 1
ATOM 1066 C CA . ARG B 1 26 ? 1.594 -17.969 -11.141 1 97.88 26 ARG B CA 1
ATOM 1067 C C . ARG B 1 26 ? 0.893 -19.141 -10.469 1 97.88 26 ARG B C 1
ATOM 1069 O O . ARG B 1 26 ? 1.086 -19.391 -9.281 1 97.88 26 ARG B O 1
ATOM 1076 N N . LYS B 1 27 ? 0.086 -19.812 -11.242 1 96.69 27 LYS B N 1
ATOM 1077 C CA . LYS B 1 27 ? -0.611 -20.969 -10.711 1 96.69 27 LYS B CA 1
ATOM 1078 C C . LYS B 1 27 ? 0.377 -22.031 -10.219 1 96.69 27 LYS B C 1
ATOM 1080 O O . LYS B 1 27 ? 0.222 -22.578 -9.125 1 96.69 27 LYS B O 1
ATOM 1085 N N . ASP B 1 28 ? 1.378 -22.281 -10.969 1 98.19 28 ASP B N 1
ATOM 1086 C CA . ASP B 1 28 ? 2.332 -23.344 -10.695 1 98.19 28 ASP B CA 1
ATOM 1087 C C . ASP B 1 28 ? 3.193 -23.031 -9.477 1 98.19 28 ASP B C 1
ATOM 1089 O O . ASP B 1 28 ? 3.605 -23.922 -8.742 1 98.19 28 ASP B O 1
ATOM 1093 N N . SER B 1 29 ? 3.518 -21.797 -9.297 1 98.5 29 SER B N 1
ATOM 1094 C CA . SER B 1 29 ? 4.465 -21.422 -8.25 1 98.5 29 SER B CA 1
ATOM 1095 C C . SER B 1 29 ? 3.748 -20.875 -7.023 1 98.5 29 SER B C 1
ATOM 1097 O O . SER B 1 29 ? 4.387 -20.5 -6.039 1 98.5 29 SER B O 1
ATOM 1099 N N . PHE B 1 30 ? 2.484 -20.828 -7.043 1 98 30 PHE B N 1
ATOM 1100 C CA . PHE B 1 30 ? 1.7 -20.172 -6.008 1 98 30 PHE B CA 1
ATOM 1101 C C . PHE B 1 30 ? 1.931 -20.812 -4.648 1 98 30 PHE B C 1
ATOM 1103 O O . PHE B 1 30 ? 2.197 -20.125 -3.664 1 98 30 PHE B O 1
ATOM 1110 N N . ALA B 1 31 ? 1.8 -22.109 -4.586 1 98 31 ALA B N 1
ATOM 1111 C CA . ALA B 1 31 ? 1.956 -22.797 -3.309 1 98 31 ALA B CA 1
ATOM 1112 C C . ALA B 1 31 ? 3.336 -22.531 -2.711 1 98 31 ALA B C 1
ATOM 1114 O O . ALA B 1 31 ? 3.465 -22.297 -1.508 1 98 31 ALA B O 1
ATOM 1115 N N . GLU B 1 32 ? 4.363 -22.609 -3.504 1 98.31 32 GLU B N 1
ATOM 1116 C CA . GLU B 1 32 ? 5.719 -22.344 -3.035 1 98.31 32 GLU B CA 1
ATOM 1117 C C . GLU B 1 32 ? 5.879 -20.891 -2.607 1 98.31 32 GLU B C 1
ATOM 1119 O O . GLU B 1 32 ? 6.559 -20.594 -1.621 1 98.31 32 GLU B O 1
ATOM 1124 N N . HIS B 1 33 ? 5.324 -20 -3.375 1 98.19 33 HIS B N 1
ATOM 1125 C CA . HIS B 1 33 ? 5.305 -18.578 -3.029 1 98.19 33 HIS B CA 1
ATOM 1126 C C . HIS B 1 33 ? 4.676 -18.359 -1.657 1 98.19 33 HIS B C 1
ATOM 1128 O O . HIS B 1 33 ? 5.25 -17.672 -0.813 1 98.19 33 HIS B O 1
ATOM 1134 N N . MET B 1 34 ? 3.59 -18.969 -1.448 1 97.31 34 MET B N 1
ATOM 1135 C CA . MET B 1 34 ? 2.877 -18.797 -0.186 1 97.31 34 MET B CA 1
ATOM 1136 C C . MET B 1 34 ? 3.68 -19.375 0.974 1 97.31 34 MET B C 1
ATOM 1138 O O . MET B 1 34 ? 3.783 -18.75 2.033 1 97.31 34 MET B O 1
ATOM 1142 N N . SER B 1 35 ? 4.223 -20.562 0.738 1 97.56 35 SER B N 1
ATOM 1143 C CA . SER B 1 35 ? 5.059 -21.188 1.762 1 97.56 35 SER B CA 1
ATOM 1144 C C . SER B 1 35 ? 6.27 -20.312 2.088 1 97.56 35 SER B C 1
ATOM 1146 O O . SER B 1 35 ? 6.641 -20.172 3.254 1 97.56 35 SER B O 1
ATOM 1148 N N . TYR B 1 36 ? 6.848 -19.781 1.061 1 97.06 36 TYR B N 1
ATOM 1149 C CA . TYR B 1 36 ? 8.023 -18.922 1.216 1 97.06 36 TYR B CA 1
ATOM 1150 C C . TYR B 1 36 ? 7.695 -17.688 2.035 1 97.06 36 TYR B C 1
ATOM 1152 O O . TYR B 1 36 ? 8.539 -17.188 2.793 1 97.06 36 TYR B O 1
ATOM 1160 N N . ASN B 1 37 ? 6.441 -17.125 1.918 1 96.75 37 ASN B N 1
ATOM 1161 C CA . ASN B 1 37 ? 6.02 -15.898 2.576 1 96.75 37 ASN B CA 1
ATOM 1162 C C . ASN B 1 37 ? 5.551 -16.156 4.004 1 96.75 37 ASN B C 1
ATOM 1164 O O . ASN B 1 37 ? 5.566 -15.25 4.84 1 96.75 37 ASN B O 1
ATOM 1168 N N . LYS B 1 38 ? 5.203 -17.344 4.281 1 96.38 38 LYS B N 1
ATOM 1169 C CA . LYS B 1 38 ? 4.492 -17.703 5.508 1 96.38 38 LYS B CA 1
ATOM 1170 C C . LYS B 1 38 ? 5.297 -17.297 6.742 1 96.38 38 LYS B C 1
ATOM 1172 O O . LYS B 1 38 ? 4.75 -16.719 7.68 1 96.38 38 LYS B O 1
ATOM 1177 N N . THR B 1 39 ? 6.52 -17.594 6.801 1 93.38 39 THR B N 1
ATOM 1178 C CA . THR B 1 39 ? 7.352 -17.328 7.965 1 93.38 39 THR B CA 1
ATOM 1179 C C . THR B 1 39 ? 7.41 -15.828 8.25 1 93.38 39 THR B C 1
ATOM 1181 O O . THR B 1 39 ? 7.379 -15.406 9.406 1 93.38 39 THR B O 1
ATOM 1184 N N . HIS B 1 40 ? 7.457 -15.016 7.195 1 94.12 40 HIS B N 1
ATOM 1185 C CA . HIS B 1 40 ? 7.539 -13.57 7.363 1 94.12 40 HIS B CA 1
ATOM 1186 C C . HIS B 1 40 ? 6.191 -12.984 7.777 1 94.12 40 HIS B C 1
ATOM 1188 O O . HIS B 1 40 ? 6.137 -12.016 8.539 1 94.12 40 HIS B O 1
ATOM 1194 N N . ILE B 1 41 ? 5.168 -13.609 7.293 1 96.06 41 ILE B N 1
ATOM 1195 C CA . ILE B 1 41 ? 3.826 -13.203 7.695 1 96.06 41 ILE B CA 1
ATOM 1196 C C . ILE B 1 41 ? 3.604 -13.547 9.164 1 96.06 41 ILE B C 1
ATOM 1198 O O . ILE B 1 41 ? 3.176 -12.688 9.945 1 96.06 41 ILE B O 1
ATOM 1202 N N . GLU B 1 42 ? 3.961 -14.711 9.562 1 95.88 42 GLU B N 1
ATOM 1203 C CA . GLU B 1 42 ? 3.756 -15.164 10.938 1 95.88 42 GLU B CA 1
ATOM 1204 C C . GLU B 1 42 ? 4.633 -14.383 11.906 1 95.88 42 GLU B C 1
ATOM 1206 O O . GLU B 1 42 ? 4.238 -14.141 13.047 1 95.88 42 GLU B O 1
ATOM 1211 N N . ALA B 1 43 ? 5.789 -13.977 11.484 1 93.81 43 ALA B N 1
ATOM 1212 C CA . ALA B 1 43 ? 6.723 -13.227 12.32 1 93.81 43 ALA B CA 1
ATOM 1213 C C . ALA B 1 43 ? 6.301 -11.766 12.438 1 93.81 43 ALA B C 1
ATOM 1215 O O . ALA B 1 43 ? 6.875 -11.008 13.219 1 93.81 43 ALA B O 1
ATOM 1216 N N . GLY B 1 44 ? 5.363 -11.328 11.609 1 93.75 44 GLY B N 1
ATOM 1217 C CA . GLY B 1 44 ? 4.898 -9.945 11.641 1 93.75 44 GLY B CA 1
ATOM 1218 C C . GLY B 1 44 ? 5.789 -9 10.859 1 93.75 44 GLY B C 1
ATOM 1219 O O . GLY B 1 44 ? 5.816 -7.797 11.141 1 93.75 44 GLY B O 1
ATOM 1220 N N . ARG B 1 45 ? 6.547 -9.492 9.992 1 93.56 45 ARG B N 1
ATOM 1221 C CA . ARG B 1 45 ? 7.414 -8.664 9.156 1 93.56 45 ARG B CA 1
ATOM 1222 C C . ARG B 1 45 ? 6.688 -8.219 7.891 1 93.56 45 ARG B C 1
ATOM 1224 O O . ARG B 1 45 ? 6.758 -7.047 7.512 1 93.56 45 ARG B O 1
ATOM 1231 N N . MET B 1 46 ? 6.086 -9.18 7.164 1 95.75 46 MET B N 1
ATOM 1232 C CA . MET B 1 46 ? 5.176 -8.852 6.07 1 95.75 46 MET B CA 1
ATOM 1233 C C . MET B 1 46 ? 3.758 -8.641 6.59 1 95.75 46 MET B C 1
ATOM 1235 O O . MET B 1 46 ? 3.074 -9.602 6.949 1 95.75 46 MET B O 1
ATOM 1239 N N . VAL B 1 47 ? 3.307 -7.445 6.566 1 97.5 47 VAL B N 1
ATOM 1240 C CA . VAL B 1 47 ? 2.137 -7.129 7.383 1 97.5 47 VAL B CA 1
ATOM 1241 C C . VAL B 1 47 ? 0.927 -6.895 6.48 1 97.5 47 VAL B C 1
ATOM 1243 O O . VAL B 1 47 ? -0.205 -6.805 6.961 1 97.5 47 VAL B O 1
ATOM 1246 N N . LEU B 1 48 ? 1.061 -6.828 5.23 1 98 48 LEU B N 1
ATOM 1247 C CA . LEU B 1 48 ? -0.002 -6.723 4.234 1 98 48 LEU B CA 1
ATOM 1248 C C . LEU B 1 48 ? 0.449 -7.301 2.896 1 98 48 LEU B C 1
ATOM 1250 O O . LEU B 1 48 ? 1.58 -7.062 2.465 1 98 48 LEU B O 1
ATOM 1254 N N . ALA B 1 49 ? -0.446 -8.023 2.289 1 98.19 49 ALA B N 1
ATOM 1255 C CA . ALA B 1 49 ? -0.079 -8.578 0.987 1 98.19 49 ALA B CA 1
ATOM 1256 C C . ALA B 1 49 ? -1.315 -9.023 0.213 1 98.19 49 ALA B C 1
ATOM 1258 O O . ALA B 1 49 ? -2.355 -9.312 0.807 1 98.19 49 ALA B O 1
ATOM 1259 N N . GLY B 1 50 ? -1.179 -9.102 -1.081 1 97.81 50 GLY B N 1
ATOM 1260 C CA . GLY B 1 50 ? -2.203 -9.609 -1.982 1 97.81 50 GLY B CA 1
ATOM 1261 C C . GLY B 1 50 ? -1.936 -9.273 -3.438 1 97.81 50 GLY B C 1
ATOM 1262 O O . GLY B 1 50 ? -0.984 -8.555 -3.75 1 97.81 50 GLY B O 1
ATOM 1263 N N . PRO B 1 51 ? -2.711 -9.812 -4.246 1 97.88 51 PRO B N 1
ATOM 1264 C CA . PRO B 1 51 ? -2.525 -9.539 -5.672 1 97.88 51 PRO B CA 1
ATOM 1265 C C . PRO B 1 51 ? -3.057 -8.164 -6.078 1 97.88 51 PRO B C 1
ATOM 1267 O O . PRO B 1 51 ? -4.09 -7.723 -5.566 1 97.88 51 PRO B O 1
ATOM 1270 N N . LEU B 1 52 ? -2.326 -7.465 -6.93 1 98.12 52 LEU B N 1
ATOM 1271 C CA . LEU B 1 52 ? -2.846 -6.336 -7.695 1 98.12 52 LEU B CA 1
ATOM 1272 C C . LEU B 1 52 ? -3.777 -6.816 -8.805 1 98.12 52 LEU B C 1
ATOM 1274 O O . LEU B 1 52 ? -3.52 -7.84 -9.438 1 98.12 52 LEU B O 1
ATOM 1278 N N . VAL B 1 53 ? -4.82 -6.031 -9.039 1 96.19 53 VAL B N 1
ATOM 1279 C CA . VAL B 1 53 ? -5.777 -6.438 -10.062 1 96.19 53 VAL B CA 1
ATOM 1280 C C . VAL B 1 53 ? -6.094 -5.25 -10.969 1 96.19 53 VAL B C 1
ATOM 1282 O O . VAL B 1 53 ? -5.863 -4.098 -10.602 1 96.19 53 VAL B O 1
ATOM 1285 N N . GLU B 1 54 ? -6.574 -5.582 -12.109 1 95.06 54 GLU B N 1
ATOM 1286 C CA . GLU B 1 54 ? -6.957 -4.547 -13.07 1 95.06 54 GLU B CA 1
ATOM 1287 C C . GLU B 1 54 ? -8.156 -3.75 -12.57 1 95.06 54 GLU B C 1
ATOM 1289 O O . GLU B 1 54 ? -8.234 -2.537 -12.781 1 95.06 54 GLU B O 1
ATOM 1294 N N . ALA B 1 55 ? -9.078 -4.492 -12.016 1 92.06 55 ALA B N 1
ATOM 1295 C CA . ALA B 1 55 ? -10.289 -3.924 -11.438 1 92.06 55 ALA B CA 1
ATOM 1296 C C . ALA B 1 55 ? -10.812 -4.789 -10.297 1 92.06 55 ALA B C 1
ATOM 1298 O O . ALA B 1 55 ? -10.578 -6 -10.266 1 92.06 55 ALA B O 1
ATOM 1299 N N . LEU B 1 56 ? -11.492 -4.078 -9.359 1 91.19 56 LEU B N 1
ATOM 1300 C CA . LEU B 1 56 ? -12.141 -4.852 -8.305 1 91.19 56 LEU B CA 1
ATOM 1301 C C . LEU B 1 56 ? -13.281 -5.691 -8.867 1 91.19 56 LEU B C 1
ATOM 1303 O O . LEU B 1 56 ? -13.984 -5.258 -9.789 1 91.19 56 LEU B O 1
ATOM 1307 N N . PRO B 1 57 ? -13.492 -6.828 -8.25 1 86.06 57 PRO B N 1
ATOM 1308 C CA . PRO B 1 57 ? -14.523 -7.73 -8.766 1 86.06 57 PRO B CA 1
ATOM 1309 C C . PRO B 1 57 ? -15.93 -7.16 -8.609 1 86.06 57 PRO B C 1
ATOM 1311 O O . PRO B 1 57 ? -16.234 -6.527 -7.602 1 86.06 57 PRO B O 1
ATOM 1314 N N . GLN B 1 58 ? -16.859 -7.168 -9.648 1 79.44 58 GLN B N 1
ATOM 1315 C CA . GLN B 1 58 ? -18.234 -6.688 -9.609 1 79.44 58 GLN B CA 1
ATOM 1316 C C . GLN B 1 58 ? -19.219 -7.812 -9.906 1 79.44 58 GLN B C 1
ATOM 1318 O O . GLN B 1 58 ? -20.328 -7.844 -9.359 1 79.44 58 GLN B O 1
ATOM 1323 N N . ASP B 1 59 ? -19.125 -8.594 -10.672 1 73.44 59 ASP B N 1
ATOM 1324 C CA . ASP B 1 59 ? -20.172 -9.453 -11.203 1 73.44 59 ASP B CA 1
ATOM 1325 C C . ASP B 1 59 ? -19.734 -10.922 -11.188 1 73.44 59 ASP B C 1
ATOM 1327 O O . ASP B 1 59 ? -20.234 -11.727 -11.969 1 73.44 59 ASP B O 1
ATOM 1331 N N . GLY B 1 60 ? -18.891 -11.164 -10.344 1 73.5 60 GLY B N 1
ATOM 1332 C CA . GLY B 1 60 ? -18.547 -12.57 -10.258 1 73.5 60 GLY B CA 1
ATOM 1333 C C . GLY B 1 60 ? -17.438 -12.977 -11.219 1 73.5 60 GLY B C 1
ATOM 1334 O O . GLY B 1 60 ? -17.141 -14.164 -11.352 1 73.5 60 GLY B O 1
ATOM 1335 N N . GLN B 1 61 ? -17.031 -12.086 -12.102 1 80.5 61 GLN B N 1
ATOM 1336 C CA . GLN B 1 61 ? -15.906 -12.438 -12.969 1 80.5 61 GLN B CA 1
ATOM 1337 C C . GLN B 1 61 ? -14.594 -12.445 -12.188 1 80.5 61 GLN B C 1
ATOM 1339 O O . GLN B 1 61 ? -14.383 -11.617 -11.305 1 80.5 61 GLN B O 1
ATOM 1344 N N . PRO B 1 62 ? -13.836 -13.5 -12.57 1 84.31 62 PRO B N 1
ATOM 1345 C CA . PRO B 1 62 ? -12.539 -13.531 -11.898 1 84.31 62 PRO B CA 1
ATOM 1346 C C . PRO B 1 62 ? -11.688 -12.297 -12.18 1 84.31 62 PRO B C 1
ATOM 1348 O O . PRO B 1 62 ? -11.711 -11.766 -13.289 1 84.31 62 PRO B O 1
ATOM 1351 N N . PRO B 1 63 ? -11.031 -11.859 -11.211 1 89.62 63 PRO B N 1
ATOM 1352 C CA . PRO B 1 63 ? -10.188 -10.68 -11.422 1 89.62 63 PRO B CA 1
ATOM 1353 C C . PRO B 1 63 ? -8.969 -10.977 -12.297 1 89.62 63 PRO B C 1
ATOM 1355 O O . PRO B 1 63 ? -8.453 -12.102 -12.289 1 89.62 63 PRO B O 1
ATOM 1358 N N . VAL B 1 64 ? -8.617 -10.023 -13.039 1 93.38 64 VAL B N 1
ATOM 1359 C CA . VAL B 1 64 ? -7.363 -10.078 -13.781 1 93.38 64 VAL B CA 1
ATOM 1360 C C . VAL B 1 64 ? -6.215 -9.609 -12.891 1 93.38 64 VAL B C 1
ATOM 1362 O O . VAL B 1 64 ? -6.141 -8.43 -12.531 1 93.38 64 VAL B O 1
ATOM 1365 N N . ILE B 1 65 ? -5.328 -10.523 -12.594 1 96.69 65 ILE B N 1
ATOM 1366 C CA . ILE B 1 65 ? -4.211 -10.203 -11.719 1 96.69 65 ILE B CA 1
ATOM 1367 C C . ILE B 1 65 ? -3.102 -9.516 -12.516 1 96.69 65 ILE B C 1
ATOM 1369 O O . ILE B 1 65 ? -2.689 -10.016 -13.562 1 96.69 65 ILE B O 1
ATOM 1373 N N . THR B 1 66 ? -2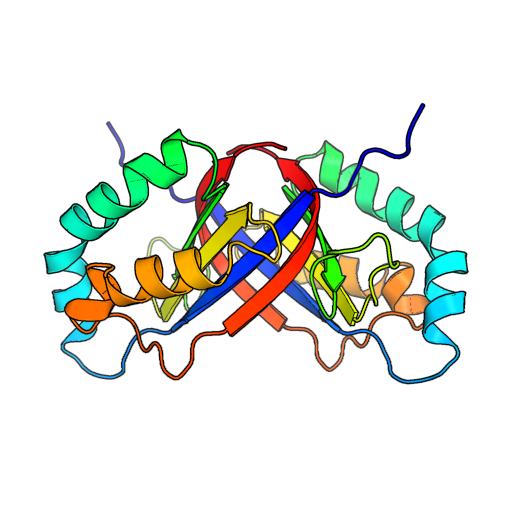.564 -8.406 -12.008 1 97.81 66 THR B N 1
ATOM 1374 C CA . THR B 1 66 ? -1.583 -7.625 -12.75 1 97.81 66 THR B CA 1
ATOM 1375 C C . THR B 1 66 ? -0.256 -7.57 -12 1 97.81 66 THR B C 1
ATOM 1377 O O . THR B 1 66 ? 0.732 -7.043 -12.516 1 97.81 66 THR B O 1
ATOM 1380 N N . GLY B 1 67 ? -0.174 -8.094 -10.797 1 98.25 67 GLY B N 1
ATOM 1381 C CA . GLY B 1 67 ? 1.02 -8.047 -9.969 1 98.25 67 GLY B CA 1
ATOM 1382 C C . GLY B 1 67 ? 0.747 -8.367 -8.508 1 98.25 67 GLY B C 1
ATOM 1383 O O . GLY B 1 67 ? -0.15 -9.156 -8.203 1 98.25 67 GLY B O 1
ATOM 1384 N N . SER B 1 68 ? 1.637 -7.836 -7.68 1 98.69 68 SER B N 1
ATOM 1385 C CA . SER B 1 68 ? 1.53 -8.078 -6.242 1 98.69 68 SER B CA 1
ATOM 1386 C C . SER B 1 68 ? 1.871 -6.828 -5.445 1 98.69 68 SER B C 1
ATOM 1388 O O . SER B 1 68 ? 2.643 -5.98 -5.902 1 98.69 68 SER B O 1
ATOM 1390 N N . ILE B 1 69 ? 1.284 -6.77 -4.312 1 98.69 69 ILE B N 1
ATOM 1391 C CA . ILE B 1 69 ? 1.59 -5.73 -3.34 1 98.69 69 ILE B CA 1
ATOM 1392 C C . ILE B 1 69 ? 1.974 -6.367 -2.006 1 98.69 69 ILE B C 1
ATOM 1394 O O . ILE B 1 69 ? 1.432 -7.41 -1.63 1 98.69 69 ILE B O 1
ATOM 1398 N N . MET B 1 70 ? 2.854 -5.738 -1.278 1 98.06 70 MET B N 1
ATOM 1399 C CA . MET B 1 70 ? 3.219 -6.133 0.08 1 98.06 70 MET B CA 1
ATOM 1400 C C . MET B 1 70 ? 3.688 -4.926 0.888 1 98.06 70 MET B C 1
ATOM 1402 O O . MET B 1 70 ? 4.277 -3.996 0.336 1 98.06 70 MET B O 1
ATOM 1406 N N . VAL B 1 71 ? 3.391 -4.957 2.119 1 97.75 71 VAL B N 1
ATOM 1407 C CA . VAL B 1 71 ? 3.963 -4.02 3.082 1 97.75 71 VAL B CA 1
ATOM 1408 C C . VAL B 1 71 ? 4.848 -4.77 4.07 1 97.75 71 VAL B C 1
ATOM 1410 O O . VAL B 1 71 ? 4.41 -5.738 4.695 1 97.75 71 VAL B O 1
ATOM 1413 N N . TRP B 1 72 ? 6.082 -4.297 4.164 1 96.12 72 TRP B N 1
ATOM 1414 C CA . TRP B 1 72 ? 7.074 -4.895 5.047 1 96.12 72 TRP B CA 1
ATOM 1415 C C . TRP B 1 72 ? 7.457 -3.934 6.168 1 96.12 72 TRP B C 1
ATOM 1417 O O . TRP B 1 72 ? 7.766 -2.768 5.914 1 96.12 72 TRP B O 1
ATOM 1427 N N . LYS B 1 73 ? 7.344 -4.516 7.348 1 93.12 73 LYS B N 1
ATOM 1428 C CA . LYS B 1 73 ? 7.988 -3.82 8.453 1 93.12 73 LYS B CA 1
ATOM 1429 C C . LYS B 1 73 ? 9.508 -3.916 8.359 1 93.12 73 LYS B C 1
ATOM 1431 O O . LYS B 1 73 ? 10.062 -5.016 8.312 1 93.12 73 LYS B O 1
ATOM 1436 N N . ALA B 1 74 ? 10.188 -2.854 8.227 1 81.06 74 ALA B N 1
ATOM 1437 C CA . ALA B 1 74 ? 11.648 -2.912 8.172 1 81.06 74 ALA B CA 1
ATOM 1438 C C . ALA B 1 74 ? 12.266 -1.562 8.523 1 81.06 74 ALA B C 1
ATOM 1440 O O . ALA B 1 74 ? 11.695 -0.512 8.211 1 81.06 74 ALA B O 1
ATOM 1441 N N . THR B 1 75 ? 13.352 -1.787 9.227 1 74.31 75 THR B N 1
ATOM 1442 C CA . THR B 1 75 ? 14.188 -0.608 9.445 1 74.31 75 THR B CA 1
ATOM 1443 C C . THR B 1 75 ? 15.094 -0.353 8.242 1 74.31 75 THR B C 1
ATOM 1445 O O . THR B 1 75 ? 15.203 -1.2 7.355 1 74.31 75 THR B O 1
ATOM 1448 N N . ALA B 1 76 ? 15.57 0.88 8.078 1 69.69 76 ALA B N 1
ATOM 1449 C CA . ALA B 1 76 ? 16.453 1.266 6.98 1 69.69 76 ALA B CA 1
ATOM 1450 C C . ALA B 1 76 ? 17.578 0.239 6.789 1 69.69 76 ALA B C 1
ATOM 1452 O O . ALA B 1 76 ? 17.969 -0.052 5.656 1 69.69 76 ALA B O 1
ATOM 1453 N N . GLY B 1 77 ? 17.984 -0.356 7.773 1 70.88 77 GLY B N 1
ATOM 1454 C CA . GLY B 1 77 ? 19.094 -1.293 7.684 1 70.88 77 GLY B CA 1
ATOM 1455 C C . GLY B 1 77 ? 18.688 -2.656 7.164 1 70.88 77 GLY B C 1
ATOM 1456 O O . GLY B 1 77 ? 19.547 -3.508 6.898 1 70.88 77 GLY B O 1
ATOM 1457 N N . GLU B 1 78 ? 17.406 -2.775 6.902 1 80.38 78 GLU B N 1
ATOM 1458 C CA . GLU B 1 78 ? 16.953 -4.113 6.531 1 80.38 78 GLU B CA 1
ATOM 1459 C C . GLU B 1 78 ? 16.547 -4.168 5.062 1 80.38 78 GLU B C 1
ATOM 1461 O O . GLU B 1 78 ? 15.977 -5.164 4.605 1 80.38 78 GLU B O 1
ATOM 1466 N N . ARG B 1 79 ? 16.891 -3.162 4.273 1 84.81 79 ARG B N 1
ATOM 1467 C CA . ARG B 1 79 ? 16.5 -3.109 2.867 1 84.81 79 ARG B CA 1
ATOM 1468 C C . ARG B 1 79 ? 17.172 -4.227 2.07 1 84.81 79 ARG B C 1
ATOM 1470 O O . ARG B 1 79 ? 16.547 -4.832 1.195 1 84.81 79 ARG B O 1
ATOM 1477 N N . GLU B 1 80 ? 18.391 -4.523 2.396 1 87.19 80 GLU B N 1
ATOM 1478 C CA . GLU B 1 80 ? 19.125 -5.574 1.696 1 87.19 80 GLU B CA 1
ATOM 1479 C C . GLU B 1 80 ? 18.469 -6.938 1.895 1 87.19 80 GLU B C 1
ATOM 1481 O O . GLU B 1 80 ? 18.406 -7.746 0.967 1 87.19 80 GLU B O 1
ATOM 1486 N N . MET B 1 81 ? 17.984 -7.164 3.07 1 87.94 81 MET B N 1
ATOM 1487 C CA . MET B 1 81 ? 17.281 -8.406 3.357 1 87.94 81 MET B CA 1
ATOM 1488 C C . MET B 1 81 ? 16.016 -8.531 2.51 1 87.94 81 MET B C 1
ATOM 1490 O O . MET B 1 81 ? 15.719 -9.602 1.991 1 87.94 81 MET B O 1
ATOM 1494 N N . LEU B 1 82 ? 15.328 -7.445 2.355 1 90.94 82 LEU B N 1
ATOM 1495 C CA . LEU B 1 82 ? 14.133 -7.418 1.522 1 90.94 82 LEU B CA 1
ATOM 1496 C C . LEU B 1 82 ? 14.469 -7.73 0.069 1 90.94 82 LEU B C 1
ATOM 1498 O O . LEU B 1 82 ? 13.789 -8.539 -0.572 1 90.94 82 LEU B O 1
ATOM 1502 N N . ASP B 1 83 ? 15.539 -7.145 -0.423 1 92.19 83 ASP B N 1
ATOM 1503 C CA . ASP B 1 83 ? 15.953 -7.363 -1.807 1 92.19 83 ASP B CA 1
ATOM 1504 C C . ASP B 1 83 ? 16.281 -8.836 -2.055 1 92.19 83 ASP B C 1
ATOM 1506 O O . ASP B 1 83 ? 15.906 -9.398 -3.086 1 92.19 83 ASP B O 1
ATOM 1510 N N . LYS B 1 84 ? 17 -9.352 -1.136 1 92.94 84 LYS B N 1
ATOM 1511 C CA . LYS B 1 84 ? 17.328 -10.766 -1.26 1 92.94 84 LYS B CA 1
ATOM 1512 C C . LYS B 1 84 ? 16.078 -11.641 -1.228 1 92.94 84 LYS B C 1
ATOM 1514 O O . LYS B 1 84 ? 15.945 -12.57 -2.021 1 92.94 84 LYS B O 1
ATOM 1519 N N . TRP B 1 85 ? 15.195 -11.328 -0.314 1 94.12 85 TRP B N 1
ATOM 1520 C CA . TRP B 1 85 ? 13.945 -12.078 -0.221 1 94.12 85 TRP B CA 1
ATOM 1521 C C . TRP B 1 85 ? 13.172 -12.016 -1.537 1 94.12 85 TRP B C 1
ATOM 1523 O O . TRP B 1 85 ? 12.672 -13.031 -2.021 1 94.12 85 TRP B O 1
ATOM 1533 N N . LEU B 1 86 ? 13.117 -10.852 -2.109 1 95.56 86 LEU B N 1
ATOM 1534 C CA . LEU B 1 86 ? 12.391 -10.633 -3.355 1 95.56 86 LEU B CA 1
ATOM 1535 C C . LEU B 1 86 ? 13.008 -11.445 -4.492 1 95.56 86 LEU B C 1
ATOM 1537 O O . LEU B 1 86 ? 12.289 -12.102 -5.25 1 95.56 86 LEU B O 1
ATOM 1541 N N . SER B 1 87 ? 14.312 -11.43 -4.59 1 95.94 87 SER B N 1
ATOM 1542 C CA . SER B 1 87 ? 15.016 -12.102 -5.68 1 95.94 87 SER B CA 1
ATOM 1543 C C . SER B 1 87 ? 14.852 -13.617 -5.59 1 95.94 87 SER B C 1
ATOM 1545 O O . SER B 1 87 ? 14.797 -14.305 -6.609 1 95.94 87 SER B O 1
ATOM 1547 N N . ASP B 1 88 ? 14.734 -14.109 -4.359 1 97.19 88 ASP B N 1
ATOM 1548 C CA . ASP B 1 88 ? 14.672 -15.547 -4.133 1 97.19 88 ASP B CA 1
ATOM 1549 C C . ASP B 1 88 ? 13.234 -16.047 -4.16 1 97.19 88 ASP B C 1
ATOM 1551 O O . ASP B 1 88 ? 12.992 -17.266 -4.152 1 97.19 88 ASP B O 1
ATOM 1555 N N . ASN B 1 89 ? 12.32 -15.188 -4.203 1 98.31 89 ASN B N 1
ATOM 1556 C CA . ASN B 1 89 ? 10.922 -15.594 -4.125 1 98.31 89 ASN B CA 1
ATOM 1557 C C . ASN B 1 89 ? 10.516 -16.422 -5.336 1 98.31 89 ASN B C 1
ATOM 1559 O O . ASN B 1 89 ? 10.891 -16.125 -6.465 1 98.31 89 ASN B O 1
ATOM 1563 N N . PRO B 1 90 ? 9.719 -17.422 -5.133 1 98.62 90 PRO B N 1
ATOM 1564 C CA . PRO B 1 90 ? 9.258 -18.281 -6.23 1 98.62 90 PRO B CA 1
ATOM 1565 C C . PRO B 1 90 ? 8.602 -17.5 -7.359 1 98.62 90 PRO B C 1
ATOM 1567 O O . PRO B 1 90 ? 8.727 -17.875 -8.531 1 98.62 90 PRO B O 1
ATOM 1570 N N . PHE B 1 91 ? 7.883 -16.375 -7.133 1 98.69 91 PHE B N 1
ATOM 1571 C CA . PHE B 1 91 ? 7.266 -15.555 -8.172 1 98.69 91 PHE B CA 1
ATOM 1572 C C . PHE B 1 91 ? 8.328 -14.82 -8.992 1 98.69 91 PHE B C 1
ATOM 1574 O O . PHE B 1 91 ? 8.125 -14.539 -10.172 1 98.69 91 PHE B O 1
ATOM 1581 N N . ALA B 1 92 ? 9.422 -14.5 -8.344 1 98.25 92 ALA B N 1
ATOM 1582 C CA . ALA B 1 92 ? 10.523 -13.867 -9.07 1 98.25 92 ALA B CA 1
ATOM 1583 C C . ALA B 1 92 ? 11.25 -14.875 -9.953 1 98.25 92 ALA B C 1
ATOM 1585 O O . ALA B 1 92 ? 11.5 -14.609 -11.133 1 98.25 92 ALA B O 1
ATOM 1586 N N . THR B 1 93 ? 11.523 -16.062 -9.469 1 98.06 93 THR B N 1
ATOM 1587 C CA . THR B 1 93 ? 12.352 -17.047 -10.156 1 98.06 93 THR B CA 1
ATOM 1588 C C . THR B 1 93 ? 11.555 -17.781 -11.227 1 98.06 93 THR B C 1
ATOM 1590 O O . THR B 1 93 ? 12.125 -18.297 -12.18 1 98.06 93 THR B O 1
ATOM 1593 N N . SER B 1 94 ? 10.25 -17.797 -11.148 1 98 94 SER B N 1
ATOM 1594 C CA . SER B 1 94 ? 9.414 -18.531 -12.094 1 98 94 SER B CA 1
ATOM 1595 C C . SER B 1 94 ? 8.969 -17.641 -13.25 1 98 94 SER B C 1
ATOM 1597 O O . SER B 1 94 ? 8.297 -18.109 -14.18 1 98 94 SER B O 1
ATOM 1599 N N . GLY B 1 95 ? 9.266 -16.375 -13.094 1 97.31 95 GLY B N 1
ATOM 1600 C CA . GLY B 1 95 ? 8.945 -15.477 -14.188 1 97.31 95 GLY B CA 1
ATOM 1601 C C . GLY B 1 95 ? 7.574 -14.836 -14.055 1 97.31 95 GLY B C 1
ATOM 1602 O O . GLY B 1 95 ? 6.988 -14.414 -15.047 1 97.31 95 GLY B O 1
ATOM 1603 N N . VAL B 1 96 ? 7.055 -14.766 -12.914 1 98.56 96 VAL B N 1
ATOM 1604 C CA . VAL B 1 96 ? 5.777 -14.102 -12.68 1 98.56 96 VAL B CA 1
ATOM 1605 C C . VAL B 1 96 ? 6 -12.602 -12.539 1 98.56 96 VAL B C 1
ATOM 1607 O O . VAL B 1 96 ? 5.379 -11.805 -13.242 1 98.56 96 VAL B O 1
ATOM 1610 N N . TRP B 1 97 ? 6.898 -12.273 -11.68 1 98.62 97 TRP B N 1
ATOM 1611 C CA . TRP B 1 97 ? 7.141 -10.875 -11.336 1 98.62 97 TRP B CA 1
ATOM 1612 C C . TRP B 1 97 ? 8.125 -10.234 -12.312 1 98.62 97 TRP B C 1
ATOM 1614 O O . TRP B 1 97 ? 9.102 -10.867 -12.719 1 98.62 97 TRP B O 1
ATOM 1624 N N . ASP B 1 98 ? 7.914 -9.07 -12.695 1 98.31 98 ASP B N 1
ATOM 1625 C CA . ASP B 1 98 ? 8.906 -8.227 -13.359 1 98.31 98 ASP B CA 1
ATOM 1626 C C . ASP B 1 98 ? 9.617 -7.324 -12.359 1 98.31 98 ASP B C 1
ATOM 1628 O O . ASP B 1 98 ? 9.203 -6.188 -12.133 1 98.31 98 ASP B O 1
ATOM 1632 N N . LEU B 1 99 ? 10.711 -7.773 -11.844 1 97.44 99 LEU B N 1
ATOM 1633 C CA . LEU B 1 99 ? 11.422 -7.059 -10.797 1 97.44 99 LEU B CA 1
ATOM 1634 C C . LEU B 1 99 ? 12.016 -5.762 -11.328 1 97.44 99 LEU B C 1
ATOM 1636 O O . LEU B 1 99 ? 12.344 -4.859 -10.555 1 97.44 99 LEU B O 1
ATOM 1640 N N . THR B 1 100 ? 12.203 -5.672 -12.625 1 97.38 100 THR B N 1
ATOM 1641 C CA . THR B 1 100 ? 12.789 -4.465 -13.203 1 97.38 100 THR B CA 1
ATOM 1642 C C . THR B 1 100 ? 11.828 -3.289 -13.094 1 97.38 100 THR B C 1
ATOM 1644 O O . THR B 1 100 ? 12.227 -2.135 -13.25 1 97.38 100 THR B O 1
ATOM 1647 N N . LYS B 1 101 ? 10.555 -3.533 -12.828 1 97.81 101 LYS B N 1
ATOM 1648 C CA . LYS B 1 101 ? 9.539 -2.488 -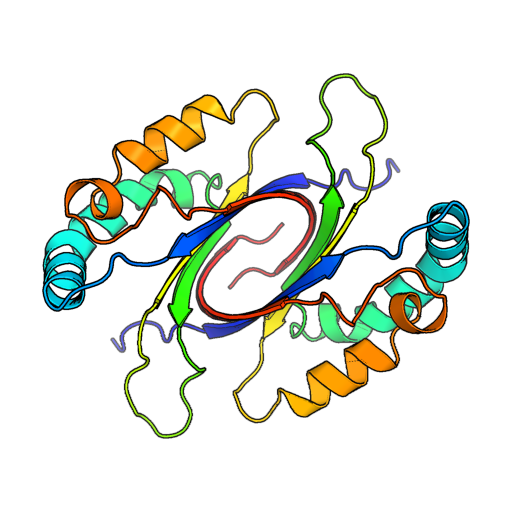12.727 1 97.81 101 LYS B CA 1
ATOM 1649 C C . LYS B 1 101 ? 8.992 -2.389 -11.305 1 97.81 101 LYS B C 1
ATOM 1651 O O . LYS B 1 101 ? 7.977 -1.729 -11.07 1 97.81 101 LYS B O 1
ATOM 1656 N N . MET B 1 102 ? 9.594 -3.008 -10.414 1 97.62 102 MET B N 1
ATOM 1657 C CA . MET B 1 102 ? 9.156 -2.994 -9.023 1 97.62 102 MET B CA 1
ATOM 1658 C C . MET B 1 102 ? 9.305 -1.601 -8.422 1 97.62 102 MET B C 1
ATOM 1660 O O . MET B 1 102 ? 10.242 -0.875 -8.75 1 97.62 102 MET B O 1
ATOM 1664 N N . GLU B 1 103 ? 8.398 -1.248 -7.566 1 96.69 103 GLU B N 1
ATOM 1665 C CA . GLU B 1 103 ? 8.477 -0.039 -6.754 1 96.69 103 GLU B CA 1
ATOM 1666 C C . GLU B 1 103 ? 8.562 -0.379 -5.266 1 96.69 103 GLU B C 1
ATOM 1668 O O . GLU B 1 103 ? 7.762 -1.171 -4.762 1 96.69 103 GLU B O 1
ATOM 1673 N N . CYS B 1 104 ? 9.539 0.184 -4.613 1 95.5 104 CYS B N 1
ATOM 1674 C CA . CYS B 1 104 ? 9.711 0.079 -3.17 1 95.5 104 CYS B CA 1
ATOM 1675 C C . CYS B 1 104 ? 9.672 1.454 -2.516 1 95.5 104 CYS B C 1
ATOM 1677 O O . CYS B 1 104 ? 10.641 2.215 -2.605 1 95.5 104 CYS B O 1
ATOM 1679 N N . THR B 1 105 ? 8.625 1.745 -1.796 1 96.44 105 THR B N 1
ATOM 1680 C CA . THR B 1 105 ? 8.375 3.086 -1.28 1 96.44 105 THR B CA 1
ATOM 1681 C C . THR B 1 105 ? 8.344 3.084 0.245 1 96.44 105 THR B C 1
ATOM 1683 O O . THR B 1 105 ? 7.547 2.369 0.855 1 96.44 105 THR B O 1
ATOM 1686 N N . PRO B 1 106 ? 9.234 3.898 0.808 1 96.44 106 PRO B N 1
ATOM 1687 C CA . PRO B 1 106 ? 9.195 3.975 2.27 1 96.44 106 PRO B CA 1
ATOM 1688 C C . PRO B 1 106 ? 8.047 4.84 2.781 1 96.44 106 PRO B C 1
ATOM 1690 O O . PRO B 1 106 ? 7.707 5.852 2.164 1 96.44 106 PRO B O 1
ATOM 1693 N N . PHE B 1 107 ? 7.492 4.469 3.924 1 96.94 107 PHE B N 1
ATOM 1694 C CA . PHE B 1 107 ? 6.461 5.262 4.582 1 96.94 107 PHE B CA 1
ATOM 1695 C C . PHE B 1 107 ? 6.391 4.938 6.066 1 96.94 107 PHE B C 1
ATOM 1697 O O . PHE B 1 107 ? 6.949 3.934 6.516 1 96.94 107 PHE B O 1
ATOM 1704 N N . LEU B 1 108 ? 5.789 5.805 6.738 1 96.19 108 LEU B N 1
ATOM 1705 C CA . LEU B 1 108 ? 5.562 5.629 8.172 1 96.19 108 LEU B CA 1
ATOM 1706 C C . LEU B 1 108 ? 4.094 5.34 8.453 1 96.19 108 LEU B C 1
ATOM 1708 O O . LEU B 1 108 ? 3.225 6.168 8.164 1 96.19 108 LEU B O 1
ATOM 1712 N N . CYS B 1 109 ? 3.842 4.176 9.039 1 97.19 109 CYS B N 1
ATOM 1713 C CA . CYS B 1 109 ? 2.473 3.705 9.227 1 97.19 109 CYS B CA 1
ATOM 1714 C C . CYS B 1 109 ? 1.91 4.172 10.562 1 97.19 109 CYS B C 1
ATOM 1716 O O . CYS B 1 109 ? 2.469 3.865 11.617 1 97.19 109 CYS B O 1
ATOM 1718 N N . GLY B 1 110 ? 0.761 4.875 10.461 1 96.19 110 GLY B N 1
ATOM 1719 C CA . GLY B 1 110 ? 0.102 5.348 11.664 1 96.19 110 GLY B CA 1
ATOM 1720 C C . GLY B 1 110 ? -1.215 4.648 11.945 1 96.19 110 GLY B C 1
ATOM 1721 O O . GLY B 1 110 ? -1.754 4.742 13.047 1 96.19 110 GLY B O 1
ATOM 1722 N N . VAL B 1 111 ? -1.727 3.963 10.945 1 96.19 111 VAL B N 1
ATOM 1723 C CA . VAL B 1 111 ? -2.975 3.209 11.016 1 96.19 111 VAL B CA 1
ATOM 1724 C C . VAL B 1 111 ? -2.828 1.897 10.242 1 96.19 111 VAL B C 1
ATOM 1726 O O . VAL B 1 111 ? -2.365 1.888 9.102 1 96.19 111 VAL B O 1
ATOM 1729 N N . ARG B 1 112 ? -3.215 0.834 10.844 1 97.12 112 ARG B N 1
ATOM 1730 C CA . ARG B 1 112 ? -3.365 -0.445 10.156 1 97.12 112 ARG B CA 1
ATOM 1731 C C . ARG B 1 112 ? -4.336 -1.354 10.906 1 97.12 112 ARG B C 1
ATOM 1733 O O . ARG B 1 112 ? -4.023 -1.849 11.992 1 97.12 112 ARG B O 1
ATOM 1740 N N . LYS B 1 113 ? -5.418 -1.594 10.328 1 96.31 113 LYS B N 1
ATOM 1741 C CA . LYS B 1 113 ? -6.434 -2.473 10.906 1 96.31 113 LYS B CA 1
ATOM 1742 C C . LYS B 1 113 ? -6.27 -3.904 10.398 1 96.31 113 LYS B C 1
ATOM 1744 O O . LYS B 1 113 ? -6.098 -4.133 9.203 1 96.31 113 LYS B O 1
ATOM 1749 N N . GLY B 1 114 ? -6.348 -4.785 11.312 1 95.06 114 GLY B N 1
ATOM 1750 C CA . GLY B 1 114 ? -6.184 -6.18 10.93 1 95.06 114 GLY B CA 1
ATOM 1751 C C . GLY B 1 114 ? -7.332 -6.707 10.094 1 95.06 114 GLY B C 1
ATOM 1752 O O . GLY B 1 114 ? -8.453 -6.199 10.18 1 95.06 114 GLY B O 1
ATOM 1753 N N . LEU B 1 115 ? -6.992 -7.625 9.281 1 91.25 115 LEU B N 1
ATOM 1754 C CA . LEU B 1 115 ? -7.977 -8.281 8.43 1 91.25 115 LEU B CA 1
ATOM 1755 C C . LEU B 1 115 ? -8.953 -9.109 9.258 1 91.25 115 LEU B C 1
ATOM 1757 O O . LEU B 1 115 ? -8.555 -9.797 10.203 1 91.25 115 LEU B O 1
#

Foldseek 3Di:
DPDPFFFKKKKKWWWWDDDDCQVVLCVVCVVVLCVLCVVCCVVCFWPDKDFDFPDDDDDPDDTHTTTMIIMGRDDPVCVVVVVVSVCPGSCNVSRTTDPVPMDIDIDTHDDDDDD/DPDPFFFKKKKKWWWWDDDDCQVVLCVVCVVVLCVLCVVCCVVCFWPDKDFDFPDDDDDPDDTHTTTMIIMGGDDPVCVVVVVVSVCPGSCNVSRTTDPVPMDIDIDGHDDDDDD

InterPro domains:
  IPR005545 YCII-related [PF03795] (22-98)
  IPR011008 Dimeric alpha-beta barrel [SSF54909] (22-109)
  IPR051807 Secondary metabolite biosynthesis-associated protein [PTHR33606] (7-112)

pLDDT: mean 92.09, std 11.75, range [30.05, 98.69]

Radius of gyration: 17.82 Å; Cα contacts (8 Å, |Δi|>4): 454; chains: 2; bounding box: 40×50×49 Å

Secondary structure (DSSP, 8-state):
-----PEEEEEEEEEBPSSTHHHHHHHHHHHHHHHHHHHHHHTTSEEEEEEEESS---SSPPP-EEEEEEEEE--GGGHHHHHHHHHHSHHHHTT-B-GGG-EEEEEEESEE---/-----PEEEEEEEEEBPSSTHHHHHHHHHHHHHHHHHHHHHHTTSEEEEEEEESS---SSPPP-EEEEEEEEE--GGGHHHHHHHHHHSHHHHTT-B-GGG-EEEEEEESEE---

Organism: Sarocladium schorii (NCBI:txid2203296)

Sequence (230 aa):
MAAPSLESNWLVQIPNQSGSHVAQARKDSFAEHMSYNKTHIEAGRMVLAGPLVEALPQDGQPPVITGSIMVWKATAGEREMLDKWLSDNPFATSGVWDLTKMECTPFLCGVRKGLMAAPSLESNWLVQIPNQSGSHVAQARKDSFAEHMSYNKTHIEAGRMVLAGPLVEALPQDGQPPVITGSIMVWKATAGEREMLDKWLSDNPFATSGVWDLTKMECTPFLCGVRKGL

=== Feature glossary ===
The features interleaved in this record are:

— What the protein is —

Sequence gives the chain of amino acids in standard one-letter code (A=alanine, C=cysteine, …, Y=tyrosine), read N→C. It is the only feature that is directly encoded by the gene; all structural features are derived from the folded form of this sequence.

Database cross-references. InterPro integrates a dozen domain/family signature databases into unified entries with residue-range hits. GO terms attach function/process/location labels with evidence codes. CATH codes position the fold in a four-level structural taxonomy. Organism is the NCBI-taxonomy species name.

— Where its atoms are —

Atomic coordinates in PDBx/mmCIF format — the same representation the Protein Data Bank distributes. Each line of the _atom_site loop places one backbone atom in Cartesian space (units: ångströms, origin: arbitrary).

The six renders are orthographic views along the three Cartesian axes in both directions. Representation (cartoon, sticks, or surface) and color scheme (sequence-rainbow or by-chain) vary across proteins so the training set covers all the common visualization conventions.

— Local backbone conformation —

Eight-state secondary structure (DSSP): H is the canonical α-helix, G the tighter 3₁₀-helix, I the wider π-helix; E/B are β-structure, T and S are turns and bends, and '-' is everything else. DSSP derives these from the pattern of main-chain N–H···O=C hydrogen bonds, not from the sequence.

P-SEA three-state annotation labels each residue as helix, strand, or coil based purely on the geometry of the Cα trace. It serves as a fallback when the full backbone (and thus DSSP) is unavailable.

The φ/ψ torsion pair specifies the backbone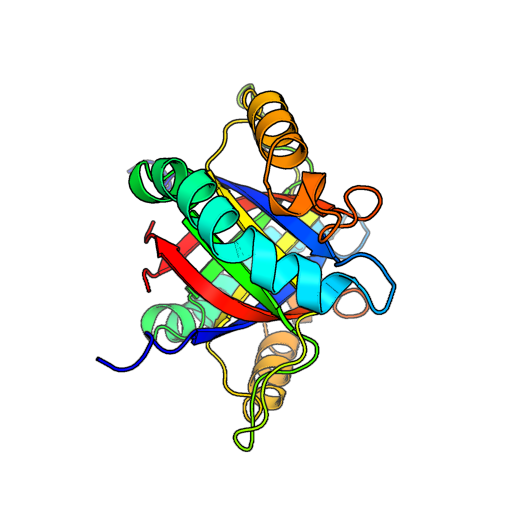 conformation at each residue. φ rotates about the N–Cα bond, ψ about the Cα–C bond. Steric clashes forbid most of the (φ, ψ) plane — the allowed regions (α-helix basin, β-sheet basin, left-handed helix) are the Ramachandran-allowed regions.

— Global shape and packing —

The geometric summary reports three shape descriptors. Rg (radius of gyration) measures how spread out the Cα atoms are about their centre of mass; compact globular proteins have small Rg, elongated or unfolded ones large. Cα contacts (<8 Å, |i−j|>4) count long-range residue pairs in spatial proximity — high for tightly packed folds, near zero for rods or random coil. The bounding-box extents give the protein's footprint along x, y, z in Å.

Solvent-accessible surface area (SASA) is the area in Å² traced out by the centre of a 1.4 Å probe sphere (a water molecule) rolled over the protein's van der Waals surface (Shrake–Rupley / Lee–Richards construction). Buried residues have near-zero SASA; fully exposed residues can exceed 200 Å². The total SASA scales roughly with the number of surface residues.

The contact map is a binary N×N matrix image: pixel (i, j) is dark where Cα_i and Cα_j are within 8 Å and |i−j|>4. Because the |i−j|>4 filter removes local helical contacts, off-diagonal stripes parallel to the main diagonal indicate parallel β-sheets; stripes perpendicular to it indicate antiparallel β-sheets. The Ramachandran plot scatters every residue's (φ, ψ) pair against the sterically allowed regions. The PAE heatmap renders the predicted-aligned-error matrix.

— Structural neighborhood —

3Di is Foldseek's structural alphabet. Each residue is assigned one of twenty discrete states based on how its Cα sits relative to its spatial (not sequential) neighbors. Aligning 3Di strings finds structural homologs roughly as well as full 3D superposition, but orders of magnitude faster.

Nearest PDB neighbors are the top structural matches found by Foldseek when searching this structure against the entire Protein Data Bank. Each hit reports a TM-score (0 to 1; >0.5 almost always implies the same fold) and an E-value. These are *structural* homologs — they may share no detectable sequence similarity.

— Confidence and disorder —

For AlphaFold models, the B-factor field carries pLDDT — the model's own estimate of local accuracy on a 0–100 scale. Regions with pLDDT<50 should be treated as essentially unmodeled; they often correspond to intrinsically disordered segments.

Crystallographic B-factors measure how much each atom's electron density is smeared out, in Å². They rise in mobile loops and surface residues and fall in the buried interior. In AlphaFold models this column is repurposed to hold pLDDT instead.

Predicted aligned error is AlphaFold's pairwise confidence. Unlike pLDDT (per-residue), PAE is per-residue-pair and captures whether two parts of the structure are correctly placed relative to each other. Units are ångströms of expected positional error.